Protein 2R6V (pdb70)

Sequence (178 aa):
HHHENLYFQGEGYRRLLLYPRTYLIVSGHHGEEETNVAADWVTVVSFDPFIVGVVAVAPKRTTHKKLIKKYGEFVISSVPSSLDVLRDVWIIAGTKKKGPSKLLKKEESVTLIPPSSKKKKVKVPSIEEALANIECRRVIDAARRSSYGDHTFFVGEVVGYTYKDDYAFEEKKGKPNLKKAKFLAHVSSWWSEEFVVTFSEEKKVHKAEE

Nearest PDB structures (foldseek):
  2r6v-assembly1_A  TM=1.006E+00  e=7.741E-34  Pyrococcus horikoshii OT3
  4hx6-assembly4_H  TM=8.702E-01  e=8.747E-12  Streptomyces globisporus
  4hx6-assembly1_B  TM=8.551E-01  e=1.440E-11  Streptomyces globisporus
  5cho-assembly4_G  TM=8.167E-01  e=9.462E-11  uncultured bacterium
  4z85-assembly1_A-2  TM=8.025E-01  e=2.425E-10  Pseudomonas fluorescens

Radius of gyration: 16.15 Å; Cα contacts (8 Å, |Δi|>4): 404; chains: 1; bounding box: 33×45×46 Å

Foldseek 3Di:
DDDPPPPDPDDPVLVVDKFWWKKWFDDDLQIAMIFDQKAWDDDVQTKIKGWAFCPASRVVRCVVFQKMKIFFAAPVCLVVNVLRVPDGGSVSVVVDWDWDPDDPGRGTYTPRTQKIFIWGFDDWDDDPRTTITMTGTPDMDGDCVQQPPHHGDQVRHGWIDNDDSDIHGDDNDDDDPD

Solvent-accessible surface area: 10621 Å² total

B-factor: mean 17.01, std 7.73, range [6.7, 52.81]

Organism: Pyrococcus horikoshii (strain ATCC 700860 / DSM 12428 / JCM 9974 / NBRC 100139 / OT-3) (NCBI:txid70601)

Structure (mmCIF, N/CA/C/O backbone):
data_2R6V
#
_entry.id   2R6V
#
_cell.length_a   46.200
_cell.length_b   46.200
_cell.length_c   267.590
_cell.angle_alpha   90.000
_cell.angle_beta   90.000
_cell.angle_gamma   120.000
#
_symmetry.space_group_name_H-M   'P 61 2 2'
#
loop_
_entity.id
_entity.type
_entity.pdbx_description
1 polymer 'Uncharacterized protein PH0856'
2 non-polymer 'FLAVIN MONONUCLEOTIDE'
3 non-polymer NICOTINAMIDE
4 non-polymer 1,2-ETHANEDIOL
5 water water
#
loop_
_atom_site.group_PDB
_atom_site.id
_atom_site.type_symbol
_atom_site.label_atom_id
_atom_site.label_alt_id
_atom_site.label_comp_id
_atom_site.label_asym_id
_atom_site.label_entity_id
_atom_site.label_seq_id
_atom_site.pdbx_PDB_ins_code
_atom_site.Cartn_x
_atom_site.Cartn_y
_atom_site.Cartn_z
_atom_site.occupancy
_atom_site.B_iso_or_equiv
_atom_site.auth_seq_id
_atom_site.auth_comp_id
_atom_site.auth_asym_id
_atom_site.auth_atom_id
_atom_site.pdbx_PDB_model_num
ATOM 1 N N . HIS A 1 10 ? 47.741 6.582 33.625 1.00 31.07 -9 HIS A N 1
ATOM 2 C CA . HIS A 1 10 ? 46.368 6.384 34.147 1.00 29.24 -9 HIS A CA 1
ATOM 3 C C . HIS A 1 10 ? 45.476 5.804 33.071 1.00 27.58 -9 HIS A C 1
ATOM 4 O O . HIS A 1 10 ? 45.652 6.071 31.879 1.00 29.82 -9 HIS A O 1
ATOM 11 N N . HIS A 1 11 ? 44.531 4.970 33.488 1.00 23.92 -8 HIS A N 1
ATOM 12 C CA . HIS A 1 11 ? 43.479 4.544 32.603 1.00 22.36 -8 HIS A CA 1
ATOM 13 C C . HIS A 1 11 ? 42.135 4.708 33.272 1.00 23.01 -8 HIS A C 1
ATOM 14 O O . HIS A 1 11 ? 42.011 4.664 34.502 1.00 24.77 -8 HIS A O 1
ATOM 21 N N . HIS A 1 12 ? 41.111 4.897 32.449 1.00 21.03 -7 HIS A N 1
ATOM 22 C CA . HIS A 1 12 ? 39.724 4.932 32.909 1.00 20.03 -7 HIS A CA 1
ATOM 23 C C . HIS A 1 12 ? 39.434 3.677 33.719 1.00 21.74 -7 HIS A C 1
ATOM 24 O O . HIS A 1 12 ? 39.931 2.589 33.433 1.00 22.60 -7 HIS A O 1
ATOM 31 N N . GLU A 1 13 ? 38.577 3.804 34.719 1.00 21.06 -6 GLU A N 1
ATOM 32 C CA . GLU A 1 13 ? 38.203 2.640 35.475 1.00 22.62 -6 GLU A CA 1
ATOM 33 C C . GLU A 1 13 ? 37.527 1.625 34.562 1.00 20.18 -6 GLU A C 1
ATOM 34 O O . GLU A 1 13 ? 36.893 1.972 33.556 1.00 21.28 -6 GLU A O 1
ATOM 40 N N . ASN A 1 14 ? 37.667 0.352 34.917 1.00 22.04 -5 ASN A N 1
ATOM 41 C CA . ASN A 1 14 ? 37.030 -0.738 34.175 1.00 21.45 -5 ASN A CA 1
ATOM 42 C C . ASN A 1 14 ? 37.478 -0.830 32.712 1.00 20.44 -5 ASN A C 1
ATOM 43 O O . ASN A 1 14 ? 36.685 -1.180 31.825 1.00 21.53 -5 ASN A O 1
ATOM 48 N N . LEU A 1 15 ? 38.751 -0.523 32.482 1.00 18.75 -4 LEU A N 1
ATOM 49 C CA . LEU A 1 15 ? 39.409 -0.762 31.189 1.00 17.00 -4 LEU A CA 1
ATOM 50 C C . LEU A 1 15 ? 40.072 -2.129 31.290 1.00 18.75 -4 LEU A C 1
ATOM 51 O O . LEU A 1 15 ? 41.196 -2.245 31.810 1.00 21.36 -4 LEU A O 1
ATOM 56 N N . TYR A 1 16 ? 39.364 -3.161 30.842 1.00 16.29 -3 TYR A N 1
ATOM 57 C CA . TYR A 1 16 ? 39.841 -4.541 31.061 1.00 15.61 -3 TYR A CA 1
ATOM 58 C C . TYR A 1 16 ? 41.071 -4.892 30.220 1.00 15.16 -3 TYR A C 1
ATOM 59 O O . TYR A 1 16 ? 41.981 -5.581 30.707 1.00 15.18 -3 TYR A O 1
ATOM 68 N N . PHE A 1 17 ? 41.111 -4.388 28.990 1.00 15.03 -2 PHE A N 1
ATOM 69 C CA . PHE A 1 17 ? 42.258 -4.541 28.111 1.00 15.50 -2 PHE A CA 1
ATOM 70 C C . PHE A 1 17 ? 43.068 -3.252 28.084 1.00 14.03 -2 PHE A C 1
ATOM 71 O O . PHE A 1 17 ? 42.631 -2.250 27.507 1.00 16.81 -2 PHE A O 1
ATOM 79 N N . GLN A 1 18 ? 44.249 -3.259 28.687 1.00 13.93 -1 GLN A N 1
ATOM 80 C CA . GLN A 1 18 ? 45.058 -2.062 28.774 1.00 13.87 -1 GLN A CA 1
ATOM 81 C C . GLN A 1 18 ? 45.387 -1.543 27.387 1.00 13.50 -1 GLN A C 1
ATOM 82 O O . GLN A 1 18 ? 45.802 -2.285 26.503 1.00 15.17 -1 GLN A O 1
ATOM 88 N N . GLY A 1 19 ? 45.209 -0.241 27.219 1.00 14.60 0 GLY A N 1
ATOM 89 C CA . GLY A 1 19 ? 45.547 0.425 25.974 1.00 14.91 0 GLY A CA 1
ATOM 90 C C . GLY A 1 19 ? 44.923 1.797 26.027 1.00 15.12 0 GLY A C 1
ATOM 91 O O . GLY A 1 19 ? 44.297 2.177 27.020 1.00 18.01 0 GLY A O 1
ATOM 100 N N . GLU A 1 21 ? 42.227 4.451 25.587 1.00 13.75 2 GLU A N 1
ATOM 101 C CA . GLU A 1 21 ? 40.797 4.430 25.472 1.00 12.81 2 GLU A CA 1
ATOM 102 C C . GLU A 1 21 ? 40.395 4.978 24.110 1.00 12.42 2 GLU A C 1
ATOM 103 O O . GLU A 1 21 ? 40.929 5.983 23.672 1.00 12.65 2 GLU A O 1
ATOM 109 N N . GLY A 1 22 ? 39.425 4.343 23.456 1.00 13.75 3 GLY A N 1
ATOM 110 C CA . GLY A 1 22 ? 39.009 4.792 22.132 1.00 13.54 3 GLY A CA 1
ATOM 111 C C . GLY A 1 22 ? 38.573 6.242 22.115 1.00 11.15 3 GLY A C 1
ATOM 112 O O . GLY A 1 22 ? 38.830 6.976 21.152 1.00 11.30 3 GLY A O 1
ATOM 113 N N . TYR A 1 23 ? 37.898 6.658 23.190 1.00 11.56 4 TYR A N 1
ATOM 114 C CA . TYR A 1 23 ? 37.386 8.025 23.235 1.00 10.64 4 TYR A CA 1
ATOM 115 C C . TYR A 1 23 ? 38.484 9.060 23.158 1.00 9.28 4 TYR A C 1
ATOM 116 O O . TYR A 1 23 ? 38.202 10.216 22.825 1.00 10.42 4 TYR A O 1
ATOM 125 N N A ARG A 1 24 ? 39.717 8.666 23.463 0.50 10.28 5 ARG A N 1
ATOM 126 N N B ARG A 1 24 ? 39.734 8.694 23.477 0.50 11.08 5 ARG A N 1
ATOM 127 C CA A ARG A 1 24 ? 40.794 9.618 23.426 0.50 10.34 5 ARG A CA 1
ATOM 128 C CA B ARG A 1 24 ? 40.829 9.667 23.395 0.50 11.85 5 ARG A CA 1
ATOM 129 C C A ARG A 1 24 ? 41.086 10.147 22.021 0.50 9.31 5 ARG A C 1
ATOM 130 C C B ARG A 1 24 ? 41.069 10.184 21.996 0.50 10.20 5 ARG A C 1
ATOM 131 O O A ARG A 1 24 ? 41.702 11.204 21.873 0.50 10.07 5 ARG A O 1
ATOM 132 O O B ARG A 1 24 ? 41.644 11.262 21.820 0.50 10.61 5 ARG A O 1
ATOM 147 N N . LEU A 1 25 ? 40.612 9.438 20.993 1.00 9.87 6 LEU A N 1
ATOM 148 C CA . LEU A 1 25 ? 40.744 9.903 19.616 1.00 9.54 6 LEU A CA 1
ATOM 149 C C . LEU A 1 25 ? 39.988 11.202 19.334 1.00 9.78 6 LEU A C 1
ATOM 150 O O . LEU A 1 25 ? 40.276 11.872 18.348 1.00 11.29 6 LEU A O 1
ATOM 155 N N . LEU A 1 26 ? 39.031 11.558 20.199 1.00 9.22 7 LEU A N 1
ATOM 156 C CA A LEU A 1 26 ? 38.317 12.830 20.054 0.50 9.61 7 LEU A CA 1
ATOM 157 C CA B LEU A 1 26 ? 38.318 12.833 20.065 0.50 9.52 7 LEU A CA 1
ATOM 158 C C . LEU A 1 26 ? 38.971 13.962 20.834 1.00 8.81 7 LEU A C 1
ATOM 159 O O . LEU A 1 26 ? 38.555 15.111 20.719 1.00 9.01 7 LEU A O 1
ATOM 168 N N . TYR A 1 27 ? 39.988 13.661 21.628 1.00 8.15 8 TYR A N 1
ATOM 169 C CA . TYR A 1 27 ? 40.636 14.632 22.496 1.00 8.04 8 TYR A CA 1
ATOM 170 C C . TYR A 1 27 ? 41.736 15.401 21.734 1.00 8.52 8 TYR A C 1
ATOM 171 O O . TYR A 1 27 ? 42.288 14.912 20.756 1.00 10.11 8 TYR A O 1
ATOM 180 N N . PRO A 1 28 ? 42.118 16.580 22.223 1.00 8.65 9 PRO A N 1
ATOM 181 C CA . PRO A 1 28 ? 41.594 17.256 23.418 1.00 7.95 9 PRO A CA 1
ATOM 182 C C . PRO A 1 28 ? 40.159 17.748 23.272 1.00 7.76 9 PRO A C 1
ATOM 183 O O . PRO A 1 28 ? 39.749 18.137 22.186 1.00 9.93 9 PRO A O 1
ATOM 195 N N . ARG A 1 30 ? 37.041 20.236 25.284 1.00 8.13 11 ARG A N 1
ATOM 196 C CA . ARG A 1 30 ? 36.748 21.236 26.305 1.00 7.62 11 ARG A CA 1
ATOM 197 C C . ARG A 1 30 ? 36.253 20.582 27.587 1.00 7.59 11 ARG A C 1
ATOM 198 O O . ARG A 1 30 ? 35.530 19.582 27.526 1.00 8.76 11 ARG A O 1
ATOM 206 N N . THR A 1 31 ? 36.579 21.206 28.715 1.00 7.82 12 THR A N 1
ATOM 207 C CA . THR A 1 31 ? 36.065 20.792 30.005 1.00 8.00 12 THR A CA 1
ATOM 208 C C . THR A 1 31 ? 35.123 21.839 30.550 1.00 7.63 12 THR A C 1
ATOM 209 O O . THR A 1 31 ? 35.470 23.023 30.618 1.00 8.66 12 THR A O 1
ATOM 213 N N . TYR A 1 32 ? 33.937 21.405 30.928 1.00 7.82 13 TYR A N 1
ATOM 214 C CA . TYR A 1 32 ? 32.943 22.233 31.546 1.00 7.78 13 TYR A CA 1
ATOM 215 C C . TYR A 1 32 ? 32.660 21.745 32.969 1.00 8.04 13 TYR A C 1
ATOM 216 O O . TYR A 1 32 ? 33.164 20.717 33.404 1.00 8.57 13 TYR A O 1
ATOM 225 N N . LEU A 1 33 ? 31.861 22.519 33.684 1.00 8.97 14 LEU A N 1
ATOM 226 C CA . LEU A 1 33 ? 31.317 22.068 34.966 1.00 8.00 14 LEU A CA 1
ATOM 227 C C . LEU A 1 33 ? 29.813 21.942 34.823 1.00 8.23 14 LEU A C 1
ATOM 228 O O . LEU A 1 33 ? 29.161 22.721 34.101 1.00 9.56 14 LEU A O 1
ATOM 233 N N . ILE A 1 34 ? 29.240 20.971 35.509 1.00 8.65 15 ILE A N 1
ATOM 234 C CA . ILE A 1 34 ? 27.813 20.781 35.547 1.00 8.12 15 ILE A CA 1
ATOM 235 C C . ILE A 1 34 ? 27.361 20.983 36.985 1.00 9.80 15 ILE A C 1
ATOM 236 O O . ILE A 1 34 ? 27.803 20.273 37.882 1.00 9.62 15 ILE A O 1
ATOM 241 N N . VAL A 1 35 ? 26.537 21.995 37.189 1.00 9.03 16 VAL A N 1
ATOM 242 C CA . VAL A 1 35 ? 25.908 22.283 38.478 1.00 9.01 16 VAL A CA 1
ATOM 243 C C . VAL A 1 35 ? 24.529 21.592 38.501 1.00 9.40 16 VAL A C 1
ATOM 244 O O . VAL A 1 35 ? 23.789 21.635 37.513 1.00 10.07 16 VAL A O 1
ATOM 248 N N . SER A 1 36 ? 24.191 20.965 39.622 1.00 9.67 17 SER A N 1
ATOM 249 C CA . SER A 1 36 ? 22.894 20.303 39.775 1.00 10.69 17 SER A CA 1
ATOM 250 C C . SER A 1 36 ? 22.449 20.469 41.225 1.00 11.35 17 SER A C 1
ATOM 251 O O . SER A 1 36 ? 23.236 20.858 42.102 1.00 11.98 17 SER A O 1
ATOM 254 N N . GLY A 1 37 ? 21.184 20.162 41.474 1.00 11.85 18 GLY A N 1
ATOM 255 C CA . GLY A 1 37 ? 20.614 20.348 42.809 1.00 13.34 18 GLY A CA 1
ATOM 256 C C . GLY A 1 37 ? 20.445 21.814 43.176 1.00 15.78 18 GLY A C 1
ATOM 257 O O . GLY A 1 37 ? 20.690 22.735 42.422 1.00 14.14 18 GLY A O 1
ATOM 258 N N . HIS A 1 38 ? 19.999 22.046 44.411 1.00 19.45 19 HIS A N 1
ATOM 259 C CA A HIS A 1 38 ? 20.010 23.405 44.953 0.50 20.92 19 HIS A CA 1
ATOM 260 C CA B HIS A 1 38 ? 20.038 23.415 44.961 0.50 20.66 19 HIS A CA 1
ATOM 261 C C . HIS A 1 38 ? 19.998 23.332 46.469 1.00 21.29 19 HIS A C 1
ATOM 262 O O . HIS A 1 38 ? 19.842 22.243 47.029 1.00 22.81 19 HIS A O 1
ATOM 275 N N . GLY A 1 39 ? 20.243 24.466 47.104 1.00 24.30 20 GLY A N 1
ATOM 276 C CA . GLY A 1 39 ? 20.362 24.499 48.543 1.00 22.95 20 GLY A CA 1
ATOM 277 C C . GLY A 1 39 ? 21.495 23.640 49.001 1.00 25.52 20 GLY A C 1
ATOM 278 O O . GLY A 1 39 ? 22.580 23.613 48.385 1.00 25.37 20 GLY A O 1
ATOM 279 N N . GLU A 1 40 ? 21.230 22.875 50.053 1.00 23.65 21 GLU A N 1
ATOM 280 C CA . GLU A 1 40 ? 22.199 21.996 50.625 1.00 24.63 21 GLU A CA 1
ATOM 281 C C . GLU A 1 40 ? 22.543 20.838 49.694 1.00 21.37 21 GLU A C 1
ATOM 282 O O . GLU A 1 40 ? 23.487 20.159 49.945 1.00 25.94 21 GLU A O 1
ATOM 288 N N . GLU A 1 41 ? 21.699 20.591 48.699 1.00 19.10 22 GLU A N 1
ATOM 289 C CA A GLU A 1 41 ? 21.937 19.526 47.702 0.80 18.96 22 GLU A CA 1
ATOM 290 C CA B GLU A 1 41 ? 21.940 19.540 47.712 0.20 17.86 22 GLU A CA 1
ATOM 291 C C . GLU A 1 41 ? 22.698 20.032 46.480 1.00 16.51 22 GLU A C 1
ATOM 292 O O . GLU A 1 41 ? 22.896 19.284 45.557 1.00 16.33 22 GLU A O 1
ATOM 303 N N . THR A 1 42 ? 23.086 21.299 46.440 1.00 15.58 23 THR A N 1
ATOM 304 C CA . THR A 1 42 ? 23.831 21.809 45.267 1.00 13.95 23 THR A CA 1
ATOM 305 C C . THR A 1 42 ? 25.137 21.033 45.105 1.00 12.93 23 THR A C 1
ATOM 306 O O . THR A 1 42 ? 25.895 20.791 46.054 1.00 14.58 23 THR A O 1
ATOM 310 N N . ASN A 1 43 ? 25.404 20.628 43.859 1.00 11.47 24 ASN A N 1
ATOM 311 C CA . ASN A 1 43 ? 26.565 19.836 43.537 1.00 9.99 24 ASN A CA 1
ATOM 312 C C . ASN A 1 43 ? 27.212 20.409 42.269 1.00 10.16 24 ASN A C 1
ATOM 313 O O . ASN A 1 43 ? 26.538 21.096 41.466 1.00 10.80 24 ASN A O 1
ATOM 318 N N . VAL A 1 44 ? 28.492 20.098 42.080 1.00 10.02 25 VAL A N 1
ATOM 319 C CA . VAL A 1 44 ? 29.191 20.411 40.838 1.00 9.53 25 VAL A CA 1
ATOM 320 C C . VAL A 1 44 ? 30.078 19.251 40.458 1.00 9.90 25 VAL A C 1
ATOM 321 O O . VAL A 1 44 ? 30.760 18.698 41.328 1.00 9.97 25 VAL A O 1
ATOM 333 N N . ALA A 1 46 ? 32.838 17.846 37.035 1.00 8.70 27 ALA A N 1
ATOM 334 C CA . ALA A 1 46 ? 33.471 18.129 35.749 1.00 7.65 27 ALA A CA 1
ATOM 335 C C . ALA A 1 46 ? 32.811 17.303 34.657 1.00 8.46 27 ALA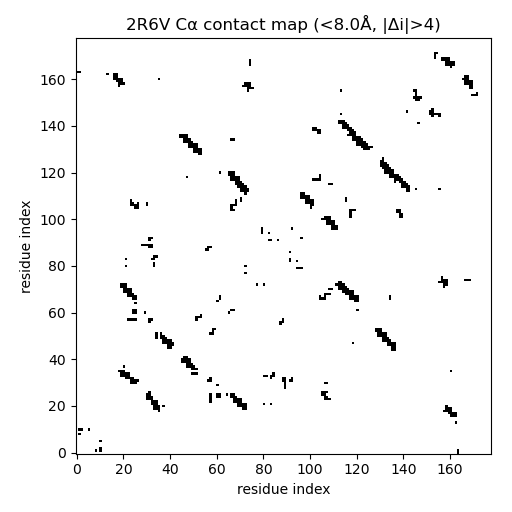 A C 1
ATOM 336 O O . ALA A 1 46 ? 32.470 16.133 34.884 1.00 8.75 27 ALA A O 1
ATOM 338 N N . ALA A 1 47 ? 32.690 17.881 33.452 1.00 7.90 28 ALA A N 1
ATOM 339 C CA . ALA A 1 47 ? 32.163 17.138 32.314 1.00 7.54 28 ALA A CA 1
ATOM 340 C C . ALA A 1 47 ? 32.854 17.591 31.043 1.00 7.40 28 ALA A C 1
ATOM 341 O O . ALA A 1 47 ? 32.831 18.790 30.712 1.00 8.78 28 ALA A O 1
ATOM 343 N N . ASP A 1 48 ? 33.401 16.649 30.306 1.00 7.35 29 ASP A N 1
ATOM 344 C CA . ASP A 1 48 ? 33.917 16.887 28.955 1.00 7.66 29 ASP A CA 1
ATOM 345 C C . ASP A 1 48 ? 32.843 16.558 27.892 1.00 7.43 29 ASP A C 1
ATOM 346 O O . ASP A 1 48 ? 32.910 17.097 26.788 1.00 8.55 29 ASP A O 1
ATOM 351 N N . TRP A 1 49 ? 31.930 15.657 28.206 1.00 7.50 30 TRP A N 1
ATOM 352 C CA . TRP A 1 49 ? 31.093 15.071 27.146 1.00 7.28 30 TRP A CA 1
ATOM 353 C C . TRP A 1 49 ? 29.790 15.864 27.017 1.00 7.06 30 TRP A C 1
ATOM 354 O O . TRP A 1 49 ? 28.703 15.459 27.415 1.00 8.62 30 TRP A O 1
ATOM 365 N N . VAL A 1 50 ? 30.003 17.059 26.486 1.00 7.92 31 VAL A N 1
ATOM 366 C CA . VAL A 1 50 ? 28.992 18.128 26.376 1.00 7.80 31 VAL A CA 1
ATOM 367 C C . VAL A 1 50 ? 28.990 18.598 24.930 1.00 8.38 31 VAL A C 1
ATOM 368 O O . VAL A 1 50 ? 30.063 18.865 24.368 1.00 10.01 31 VAL A O 1
ATOM 372 N N . THR A 1 51 ? 27.797 18.767 24.357 1.00 8.06 32 THR A N 1
ATOM 373 C CA . THR A 1 51 ? 27.731 19.420 23.062 1.00 8.05 32 THR A CA 1
ATOM 374 C C . THR A 1 51 ? 26.448 20.213 22.894 1.00 8.06 32 THR A C 1
ATOM 375 O O . THR A 1 51 ? 25.499 20.070 23.642 1.00 10.40 32 THR A O 1
ATOM 379 N N . VAL A 1 52 ? 26.437 21.055 21.886 1.00 10.27 33 VAL A N 1
ATOM 380 C CA . VAL A 1 52 ? 25.236 21.678 21.399 1.00 9.14 33 VAL A CA 1
ATOM 381 C C . VAL A 1 52 ? 24.498 20.707 20.494 1.00 8.74 33 VAL A C 1
ATOM 382 O O . VAL A 1 52 ? 25.126 19.982 19.728 1.00 10.05 33 VAL A O 1
ATOM 386 N N . VAL A 1 53 ? 23.166 20.676 20.594 1.00 8.91 34 VAL A N 1
ATOM 387 C CA . VAL A 1 53 ? 22.357 19.805 19.738 1.00 9.70 34 VAL A CA 1
ATOM 388 C C . VAL A 1 53 ? 21.334 20.540 18.885 1.00 9.96 34 VAL A C 1
ATOM 389 O O . VAL A 1 53 ? 20.766 19.957 17.979 1.00 13.44 34 VAL A O 1
ATOM 393 N N . SER A 1 54 ? 21.103 21.811 19.148 1.00 9.40 35 SER A N 1
ATOM 394 C CA . SER A 1 54 ? 20.206 22.626 18.337 1.00 9.06 35 SER A CA 1
ATOM 395 C C . SER A 1 54 ? 20.572 24.106 18.465 1.00 10.82 35 SER A C 1
ATOM 396 O O . SER A 1 54 ? 20.955 24.553 19.539 1.00 10.92 35 SER A O 1
ATOM 399 N N . PHE A 1 55 ? 20.415 24.836 17.351 1.00 11.83 36 PHE A N 1
ATOM 400 C CA . PHE A 1 55 ? 20.633 26.287 17.313 1.00 13.59 36 PHE A CA 1
ATOM 401 C C . PHE A 1 55 ? 19.427 27.052 17.802 1.00 12.54 36 PHE A C 1
ATOM 402 O O . PHE A 1 55 ? 19.535 27.822 18.763 1.00 14.57 36 PHE A O 1
ATOM 410 N N . ASP A 1 56 ? 18.294 26.848 17.135 1.00 13.77 37 ASP A N 1
ATOM 411 C CA . ASP A 1 56 ? 17.057 27.554 17.478 1.00 15.11 37 ASP A CA 1
ATOM 412 C C . ASP A 1 56 ? 15.932 26.541 17.462 1.00 15.76 37 ASP A C 1
ATOM 413 O O . ASP A 1 56 ? 15.522 26.072 16.398 1.00 19.12 37 ASP A O 1
ATOM 418 N N . PRO A 1 57 ? 15.425 26.149 18.650 1.00 14.56 38 PRO A N 1
ATOM 419 C CA . PRO A 1 57 ? 15.829 26.620 19.967 1.00 14.31 38 PRO A CA 1
ATOM 420 C C . PRO A 1 57 ? 17.193 26.100 20.368 1.00 11.59 38 PRO A C 1
ATOM 421 O O . PRO A 1 57 ? 17.654 25.079 19.853 1.00 12.05 38 PRO A O 1
ATOM 425 N N . PHE A 1 58 ? 17.815 26.792 21.301 1.00 12.00 39 PHE A N 1
ATOM 426 C CA . PHE A 1 58 ? 19.122 26.436 21.805 1.00 10.80 39 PHE A CA 1
ATOM 427 C C . PHE A 1 58 ? 18.929 25.247 22.759 1.00 10.70 39 PHE A C 1
ATOM 428 O O . PHE A 1 58 ? 18.221 25.355 23.759 1.00 11.20 39 PHE A O 1
ATOM 436 N N . ILE A 1 59 ? 19.546 24.108 22.411 1.00 10.01 40 ILE A N 1
ATOM 437 C CA . ILE A 1 59 ? 19.472 22.900 23.188 1.00 9.21 40 ILE A CA 1
ATOM 438 C C . ILE A 1 59 ? 20.877 22.321 23.283 1.00 9.72 40 ILE A C 1
ATOM 439 O O . ILE A 1 59 ? 21.627 22.371 22.293 1.00 9.47 40 ILE A O 1
ATOM 444 N N . VAL A 1 60 ? 21.231 21.773 24.436 1.00 9.53 41 VAL A N 1
ATOM 445 C CA . VAL A 1 60 ? 22.555 21.190 24.690 1.00 9.04 41 VAL A CA 1
ATOM 446 C C . VAL A 1 60 ? 22.336 19.756 25.225 1.00 9.06 41 VAL A C 1
ATOM 447 O O . VAL A 1 60 ? 21.209 19.352 25.577 1.00 10.91 41 VAL A O 1
ATOM 451 N N . GLY A 1 61 ? 23.397 18.962 25.264 1.00 8.71 42 GLY A N 1
ATOM 452 C CA . GLY A 1 61 ? 23.366 17.665 25.877 1.00 9.82 42 GLY A CA 1
ATOM 453 C C . GLY A 1 61 ? 24.650 17.377 26.617 1.00 8.88 42 GLY A C 1
ATOM 454 O O . GLY A 1 61 ? 25.713 17.871 26.241 1.00 9.29 42 GLY A O 1
ATOM 455 N N . VAL A 1 62 ? 24.539 16.544 27.662 1.00 8.57 43 VAL A N 1
ATOM 456 C CA A VAL A 1 62 ? 25.683 16.118 28.454 0.70 8.08 43 VAL A CA 1
ATOM 457 C CA B VAL A 1 62 ? 25.670 16.128 28.472 0.30 8.15 43 VAL A CA 1
ATOM 458 C C . VAL A 1 62 ? 25.530 14.641 28.821 1.00 7.78 43 VAL A C 1
ATOM 459 O O . VAL A 1 62 ? 24.454 14.236 29.273 1.00 8.93 43 VAL A O 1
ATOM 466 N N . ALA A 1 63 ? 26.605 13.870 28.639 1.00 7.57 44 ALA A N 1
ATOM 467 C CA . ALA A 1 63 ? 26.639 12.456 28.981 1.00 7.43 44 ALA A CA 1
ATOM 468 C C . ALA A 1 63 ? 27.122 12.318 30.423 1.00 7.91 44 ALA A C 1
ATOM 469 O O . ALA A 1 63 ? 28.237 12.732 30.720 1.00 9.40 44 ALA A O 1
ATOM 471 N N . VAL A 1 64 ? 26.294 11.740 31.287 1.00 8.25 45 VAL A N 1
ATOM 472 C CA . VAL A 1 64 ? 26.544 11.605 32.694 1.00 8.72 45 VAL A CA 1
ATOM 473 C C . VAL A 1 64 ? 26.352 10.155 33.128 1.00 9.22 45 VAL A C 1
ATOM 474 O O . VAL A 1 64 ? 25.284 9.561 32.883 1.00 10.27 45 VAL A O 1
ATOM 478 N N . ALA A 1 65 ? 27.362 9.586 33.774 1.00 8.40 46 ALA A N 1
ATOM 479 C CA . ALA A 1 65 ? 27.250 8.194 34.217 1.00 9.31 46 ALA A CA 1
ATOM 480 C C . ALA A 1 65 ? 26.207 8.070 35.346 1.00 9.53 46 ALA A C 1
ATOM 481 O O . ALA A 1 65 ? 26.157 8.948 36.210 1.00 9.84 46 ALA A O 1
ATOM 483 N N . PRO A 1 66 ? 25.433 6.963 35.384 1.00 10.04 47 PRO A N 1
ATOM 484 C CA . PRO A 1 66 ? 24.488 6.774 36.480 1.00 10.56 47 PRO A CA 1
ATOM 485 C C . PRO A 1 66 ? 25.122 6.857 37.865 1.00 11.06 47 PRO A C 1
ATOM 486 O O . PRO A 1 66 ? 24.422 7.224 38.817 1.00 13.30 47 PRO A O 1
ATOM 490 N N . LYS A 1 67 ? 26.396 6.520 37.986 1.00 10.82 48 LYS A N 1
ATOM 491 C CA . LYS A 1 67 ? 27.015 6.528 39.313 1.00 12.23 48 LYS A CA 1
ATOM 492 C C . LYS A 1 67 ? 27.376 7.905 39.822 1.00 11.79 48 LYS A C 1
ATOM 493 O O . LYS A 1 67 ? 27.703 8.056 40.989 1.00 13.80 48 LYS A O 1
ATOM 499 N N . ARG A 1 68 ? 27.311 8.926 38.955 1.00 10.85 49 ARG A N 1
ATOM 500 C CA . ARG A 1 68 ? 27.556 10.304 39.421 1.00 9.93 49 ARG A CA 1
ATOM 501 C C . ARG A 1 68 ? 26.443 10.740 40.343 1.00 10.45 49 ARG A C 1
ATOM 502 O O . ARG A 1 68 ? 25.269 10.538 40.075 1.00 12.46 49 ARG A O 1
ATOM 510 N N . THR A 1 69 ? 26.815 11.440 41.413 1.00 11.35 50 THR A N 1
ATOM 511 C CA . THR A 1 69 ? 25.819 12.062 42.270 1.00 11.25 50 THR A CA 1
ATOM 512 C C . THR A 1 69 ? 24.990 13.044 41.441 1.00 11.92 50 THR A C 1
ATOM 513 O O . THR A 1 69 ? 23.777 13.174 41.587 1.00 12.97 50 THR A O 1
ATOM 517 N N . THR A 1 70 ? 25.675 13.728 40.520 1.00 10.93 51 THR A N 1
ATOM 518 C CA . THR A 1 70 ? 25.041 14.612 39.575 1.00 10.48 51 THR A CA 1
ATOM 519 C C . THR A 1 70 ? 23.872 13.939 38.823 1.00 10.08 51 THR A C 1
ATOM 520 O O . THR A 1 70 ? 22.860 14.589 38.589 1.00 11.17 51 THR A O 1
ATOM 524 N N . HIS A 1 71 ? 24.014 12.657 38.450 1.00 10.87 52 HIS A N 1
ATOM 525 C CA . HIS A 1 71 ? 22.950 11.966 37.765 1.00 10.69 52 HIS A CA 1
ATOM 526 C C . HIS A 1 71 ? 21.681 11.944 38.605 1.00 10.93 52 HIS A C 1
ATOM 527 O O . HIS A 1 71 ? 20.585 12.190 38.103 1.00 12.21 52 HIS A O 1
ATOM 534 N N . LYS A 1 72 ? 21.855 11.628 39.878 1.00 11.05 53 LYS A N 1
ATOM 535 C CA A LYS A 1 72 ? 20.719 11.564 40.809 0.70 12.40 53 LYS A CA 1
ATOM 536 C CA B LYS A 1 72 ? 20.706 11.566 40.773 0.30 11.74 53 LYS A CA 1
ATOM 537 C C . LYS A 1 72 ? 20.037 12.921 40.911 1.00 10.78 53 LYS A C 1
ATOM 538 O O . LYS A 1 72 ? 18.809 13.033 40.943 1.00 13.29 53 LYS A O 1
ATOM 549 N N . LEU A 1 73 ? 20.839 13.983 40.982 1.00 10.88 54 LEU A N 1
ATOM 550 C CA . LEU A 1 73 ? 20.293 15.316 41.158 1.00 11.71 54 LEU A CA 1
ATOM 551 C C . LEU A 1 73 ? 19.628 15.854 39.900 1.00 12.14 54 LEU A C 1
ATOM 552 O O . LEU A 1 73 ? 18.611 16.569 39.980 1.00 12.96 54 LEU A O 1
ATOM 557 N N . ILE A 1 74 ? 20.172 15.502 38.733 1.00 11.78 55 ILE A N 1
ATOM 558 C CA . ILE A 1 74 ? 19.481 15.888 37.506 1.00 12.00 55 ILE A CA 1
ATOM 559 C C . ILE A 1 74 ? 18.157 15.119 37.362 1.00 13.77 55 ILE A C 1
ATOM 560 O O . ILE A 1 74 ? 17.150 15.684 36.970 1.00 14.78 55 ILE A O 1
ATOM 565 N N . LYS A 1 75 ? 18.152 13.832 3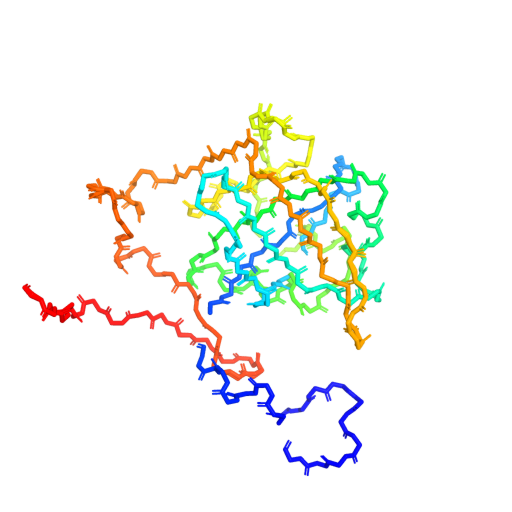7.674 1.00 13.37 56 LYS A N 1
ATOM 566 C CA . LYS A 1 75 ? 16.892 13.065 37.677 1.00 15.55 56 LYS A CA 1
ATOM 567 C C . LYS A 1 75 ? 15.861 13.652 38.652 1.00 16.16 56 LYS A C 1
ATOM 568 O O . LYS A 1 75 ? 14.694 13.749 38.341 1.00 18.94 56 LYS A O 1
ATOM 574 N N . LYS A 1 76 ? 16.328 14.085 39.820 1.00 14.37 57 LYS A N 1
ATOM 575 C CA . LYS A 1 76 ? 15.390 14.532 40.852 1.00 15.32 57 LYS A CA 1
ATOM 576 C C . LYS A 1 76 ? 14.763 15.874 40.476 1.00 15.58 57 LYS A C 1
ATOM 577 O O . LYS A 1 76 ? 13.555 16.069 40.619 1.00 19.87 57 LYS A O 1
ATOM 583 N N . TYR A 1 77 ? 15.563 16.823 39.968 1.00 14.96 58 TYR A N 1
ATOM 584 C CA . TYR A 1 77 ? 15.079 18.184 39.764 1.00 15.73 58 TYR A CA 1
ATOM 585 C C . TYR A 1 77 ? 14.826 18.584 38.312 1.00 15.88 58 TYR A C 1
ATOM 586 O O . TYR A 1 77 ? 14.170 19.570 38.033 1.00 17.13 58 TYR A O 1
ATOM 595 N N . GLY A 1 78 ? 15.364 17.841 37.363 1.00 14.33 59 GLY A N 1
ATOM 596 C CA . GLY A 1 78 ? 15.095 18.104 35.966 1.00 14.67 59 GLY A CA 1
ATOM 597 C C . GLY A 1 78 ? 15.720 19.361 35.408 1.00 12.06 59 GLY A C 1
ATOM 598 O O . GLY A 1 78 ? 15.274 19.863 34.387 1.00 13.79 59 GLY A O 1
ATOM 599 N N . GLU A 1 79 ? 16.806 19.802 36.034 1.00 13.25 60 GLU A N 1
ATOM 600 C CA . GLU A 1 79 ? 17.487 21.019 35.639 1.00 13.80 60 GLU A CA 1
ATOM 601 C C . GLU A 1 79 ? 18.980 20.843 35.905 1.00 11.19 60 GLU A C 1
ATOM 602 O O . GLU A 1 79 ? 19.395 20.053 36.752 1.00 11.85 60 GLU A O 1
ATOM 608 N N . PHE A 1 80 ? 19.788 21.598 35.153 1.00 11.08 61 PHE A N 1
ATOM 609 C CA . PHE A 1 80 ? 21.221 21.647 35.406 1.00 10.33 61 PHE A CA 1
ATOM 610 C C . PHE A 1 80 ? 21.756 22.935 34.814 1.00 9.90 61 PHE A C 1
ATOM 611 O O . PHE A 1 80 ? 21.077 23.587 33.997 1.00 11.30 61 PHE A O 1
ATOM 619 N N . VAL A 1 81 ? 22.963 23.296 35.226 1.00 9.58 62 VAL A N 1
ATOM 620 C CA . VAL A 1 81 ? 23.642 24.475 34.670 1.00 8.89 62 VAL A CA 1
ATOM 621 C C . VAL A 1 81 ? 24.994 23.997 34.143 1.00 8.48 62 VAL A C 1
ATOM 622 O O . VAL A 1 81 ? 25.702 23.274 34.820 1.00 9.80 62 VAL A O 1
ATOM 626 N N . ILE A 1 82 ? 25.315 24.422 32.922 1.00 8.40 63 ILE A N 1
ATOM 627 C CA . ILE A 1 82 ? 26.657 24.225 32.390 1.00 8.24 63 ILE A CA 1
ATOM 628 C C . ILE A 1 82 ? 27.421 25.493 32.710 1.00 8.90 63 ILE A C 1
ATOM 629 O O . ILE A 1 82 ? 27.081 26.568 32.210 1.00 9.90 63 ILE A O 1
ATOM 634 N N . SER A 1 83 ? 28.465 25.364 33.513 1.00 9.08 64 SER A N 1
ATOM 635 C CA A SER A 1 83 ? 29.292 26.515 33.870 0.70 9.00 64 SER A CA 1
ATOM 636 C CA B SER A 1 83 ? 29.298 26.481 33.910 0.30 9.89 64 SER A CA 1
ATOM 637 C C . SER A 1 83 ? 30.638 26.342 33.190 1.00 9.79 64 SER A C 1
ATOM 638 O O . SER A 1 83 ? 31.218 25.264 33.203 1.00 12.36 64 SER A O 1
ATOM 643 N N . VAL A 1 84 ? 31.125 27.397 32.565 1.00 8.94 65 VAL A N 1
ATOM 644 C CA . VAL A 1 84 ? 32.336 27.319 31.766 1.00 8.23 65 VAL A CA 1
ATOM 645 C C . VAL A 1 84 ? 33.549 27.815 32.594 1.00 8.02 65 VAL A C 1
ATOM 646 O O . VAL A 1 84 ? 33.622 29.006 32.908 1.00 10.91 65 VAL A O 1
ATOM 650 N N . PRO A 1 85 ? 34.479 26.903 32.932 1.00 8.55 66 PRO A N 1
ATOM 651 C CA . PRO A 1 85 ? 35.646 27.324 33.720 1.00 9.73 66 PRO A CA 1
ATOM 652 C C . PRO A 1 85 ? 36.80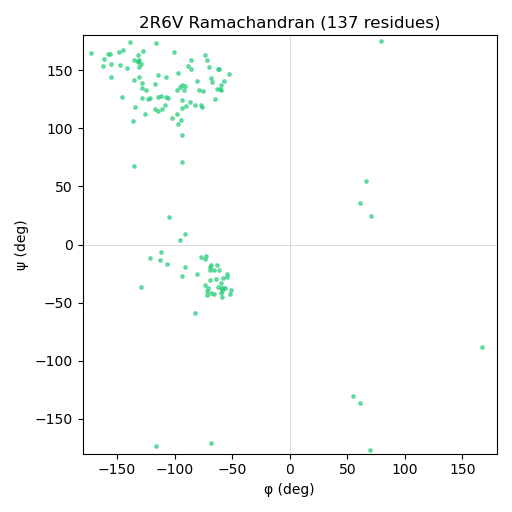2 27.799 32.841 1.00 9.97 66 PRO A C 1
ATOM 653 O O . PRO A 1 85 ? 36.987 27.320 31.722 1.00 10.80 66 PRO A O 1
ATOM 657 N N . SER A 1 86 ? 37.615 28.661 33.409 1.00 12.16 67 SER A N 1
ATOM 658 C CA A SER A 1 86 ? 38.903 28.962 32.820 0.70 11.16 67 SER A CA 1
ATOM 659 C CA B SER A 1 86 ? 38.918 29.020 32.863 0.30 12.68 67 SER A CA 1
ATOM 660 C C . SER A 1 86 ? 40.021 28.098 33.406 1.00 11.55 67 SER A C 1
ATOM 661 O O . SER A 1 86 ? 39.863 27.421 34.420 1.00 12.59 67 SER A O 1
ATOM 666 N N . LEU A 1 87 ? 41.166 28.132 32.749 1.00 11.93 68 LEU A N 1
ATOM 667 C CA . LEU A 1 87 ? 42.339 27.455 33.209 1.00 12.39 68 LEU A CA 1
ATOM 668 C C . LEU A 1 87 ? 42.752 27.930 34.614 1.00 13.62 68 LEU A C 1
ATOM 669 O O . LEU A 1 87 ? 43.358 27.168 35.376 1.00 14.96 68 LEU A O 1
ATOM 674 N N . ASP A 1 88 ? 42.423 29.179 34.938 1.00 13.04 69 ASP A N 1
ATOM 675 C CA . ASP A 1 88 ? 42.816 29.714 36.253 1.00 14.69 69 ASP A CA 1
ATOM 676 C C . ASP A 1 88 ? 42.133 29.004 37.417 1.00 13.92 69 ASP A C 1
ATOM 677 O O . ASP A 1 88 ? 42.671 29.052 38.528 1.00 17.56 69 ASP A O 1
ATOM 682 N N . VAL A 1 89 ? 40.986 28.351 37.166 1.00 12.52 70 VAL A N 1
ATOM 683 C CA . VAL A 1 89 ? 40.240 27.622 38.201 1.00 12.22 70 VAL A CA 1
ATOM 684 C C . VAL A 1 89 ? 40.401 26.106 38.080 1.00 11.98 70 VAL A C 1
ATOM 685 O O . VAL A 1 89 ? 39.582 25.352 38.603 1.00 13.29 70 VAL A O 1
ATOM 689 N N . LEU A 1 90 ? 41.486 25.655 37.463 1.00 11.87 71 LEU A N 1
ATOM 690 C CA . LEU A 1 90 ? 41.753 24.247 37.294 1.00 12.10 71 LEU A CA 1
ATOM 691 C C . LEU A 1 90 ? 41.668 23.478 38.604 1.00 11.54 71 LEU A C 1
ATOM 692 O O . LEU A 1 90 ? 41.182 22.366 38.599 1.00 12.13 71 LEU A O 1
ATOM 697 N N . ARG A 1 91 ? 42.207 24.023 39.693 1.00 13.15 72 ARG A N 1
ATOM 698 C CA . ARG A 1 91 ? 42.164 23.297 40.939 1.00 13.05 72 ARG A CA 1
ATOM 699 C C . ARG A 1 91 ? 40.754 22.951 41.375 1.00 12.52 72 ARG A C 1
ATOM 700 O O . ARG A 1 91 ? 40.490 21.850 41.891 1.00 14.22 72 ARG A O 1
ATOM 708 N N . ASP A 1 92 ? 39.841 23.876 41.133 1.00 12.56 73 ASP A N 1
ATOM 709 C CA . ASP A 1 92 ? 38.415 23.651 41.443 1.00 13.12 73 ASP A CA 1
ATOM 710 C C . ASP A 1 92 ? 37.768 22.647 40.489 1.00 11.64 73 ASP A C 1
ATOM 711 O O . ASP A 1 92 ? 36.957 21.809 40.893 1.00 11.80 73 ASP A O 1
ATOM 716 N N . VAL A 1 93 ? 38.118 22.725 39.210 1.00 10.51 74 VAL A N 1
ATOM 717 C CA . VAL A 1 93 ? 37.644 21.763 38.215 1.00 10.20 74 VAL A CA 1
ATOM 718 C C . VAL A 1 93 ? 38.105 20.358 38.630 1.00 9.10 74 VAL A C 1
ATOM 719 O O . VAL A 1 93 ? 37.324 19.396 38.543 1.00 10.38 74 VAL A O 1
ATOM 723 N N . TRP A 1 94 ? 39.341 20.227 39.101 1.00 9.75 75 TRP A N 1
ATOM 724 C CA . TRP A 1 94 ? 39.845 18.926 39.486 1.00 10.58 75 TRP A CA 1
ATOM 725 C C . TRP A 1 94 ? 39.107 18.364 40.691 1.00 10.60 75 TRP A C 1
ATOM 726 O O . TRP A 1 94 ? 38.796 17.189 40.715 1.00 11.99 75 TRP A O 1
ATOM 737 N N . ILE A 1 95 ? 38.834 19.196 41.696 1.00 10.76 76 ILE A N 1
ATOM 738 C CA A ILE A 1 95 ? 37.991 18.748 42.805 0.70 10.42 76 ILE A CA 1
ATOM 739 C CA B ILE A 1 95 ? 37.960 18.801 42.820 0.30 10.59 76 ILE A CA 1
ATOM 740 C C . ILE A 1 95 ? 36.607 18.318 42.298 1.00 10.35 76 ILE A C 1
ATOM 741 O O . ILE A 1 95 ? 36.110 17.243 42.666 1.00 11.15 76 ILE A O 1
ATOM 750 N N . ALA A 1 96 ? 36.007 19.110 41.409 1.00 10.05 77 ALA A N 1
ATOM 751 C CA . ALA A 1 96 ? 34.684 18.757 40.874 1.00 10.01 77 ALA A CA 1
ATOM 752 C C . ALA A 1 96 ? 34.697 17.407 40.152 1.00 9.70 77 ALA A C 1
ATOM 753 O O . ALA A 1 96 ? 33.677 16.710 40.173 1.00 10.78 77 ALA A O 1
ATOM 755 N N . GLY A 1 97 ? 35.823 17.080 39.515 1.00 9.27 78 GLY A N 1
ATOM 756 C CA . GLY A 1 97 ? 35.952 15.872 38.726 1.00 10.35 78 GLY A CA 1
ATOM 757 C C . GLY A 1 97 ? 36.561 14.682 39.443 1.00 11.40 78 GLY A C 1
ATOM 758 O O . GLY A 1 97 ? 36.770 13.655 38.825 1.00 11.73 78 GLY A O 1
ATOM 759 N N . THR A 1 98 ? 36.851 14.829 40.744 1.00 10.52 79 THR A N 1
ATOM 760 C CA . THR A 1 98 ? 37.454 13.753 41.529 1.00 11.62 79 THR A CA 1
ATOM 761 C C . THR A 1 98 ? 36.732 13.458 42.835 1.00 13.14 79 THR A C 1
ATOM 762 O O . THR A 1 98 ? 36.664 12.302 43.245 1.00 15.92 79 THR A O 1
ATOM 766 N N . LYS A 1 99 ? 36.220 14.476 43.491 1.00 12.10 80 LYS A N 1
ATOM 767 C CA A LYS A 1 99 ? 35.440 14.303 44.728 0.70 11.93 80 LYS A CA 1
ATOM 768 C CA B LYS A 1 99 ? 35.459 14.273 44.719 0.30 13.10 80 LYS A CA 1
ATOM 769 C C . LYS A 1 99 ? 33.977 14.076 44.388 1.00 12.46 80 LYS A C 1
ATOM 770 O O . LYS A 1 99 ? 33.522 14.362 43.256 1.00 11.75 80 LYS A O 1
ATOM 781 N N . LYS A 1 100 ? 33.228 13.553 45.353 1.00 13.80 81 LYS A N 1
ATOM 782 C CA . LYS A 1 100 ? 31.887 13.099 45.130 1.00 13.44 81 LYS A CA 1
ATOM 783 C C . LYS A 1 100 ? 30.897 13.820 46.028 1.00 13.00 81 LYS A C 1
ATOM 784 O O . LYS A 1 100 ? 31.021 13.813 47.265 1.00 15.69 81 LYS A O 1
ATOM 790 N N . GLY A 1 101 ? 29.887 14.395 45.406 1.00 11.78 82 GLY A N 1
ATOM 791 C CA . GLY A 1 101 ? 28.742 14.957 46.057 1.00 12.07 82 GLY A CA 1
ATOM 792 C C . GLY A 1 101 ? 28.916 16.330 46.675 1.00 11.23 82 GLY A C 1
ATOM 793 O O . GLY A 1 101 ? 30.017 16.904 46.678 1.00 12.43 82 GLY A O 1
ATOM 794 N N . PRO A 1 102 ? 27.808 16.871 47.194 1.00 13.28 83 PRO A N 1
ATOM 795 C CA . PRO A 1 102 ? 27.749 18.261 47.658 1.00 12.99 83 PRO A CA 1
ATOM 796 C C . PRO A 1 102 ? 28.785 18.694 48.679 1.00 13.48 83 PRO A C 1
ATOM 797 O O . PRO A 1 102 ? 29.103 19.890 48.751 1.00 15.52 83 PRO A O 1
ATOM 801 N N . SER A 1 103 ? 29.308 17.756 49.455 1.00 14.00 84 SER A N 1
ATOM 802 C CA . SER A 1 103 ? 30.329 18.110 50.436 1.00 16.05 84 SER A CA 1
ATOM 803 C C . SER A 1 103 ? 31.614 18.650 49.820 1.00 13.88 84 SER A C 1
ATOM 804 O O . SER A 1 103 ? 32.398 19.330 50.502 1.00 17.43 84 SER A O 1
ATOM 807 N N . LYS A 1 104 ? 31.824 18.407 48.521 1.00 12.97 85 LYS A N 1
ATOM 808 C CA . LYS A 1 104 ? 33.021 18.907 47.887 1.00 12.53 85 LYS A CA 1
ATOM 809 C C . LYS A 1 104 ? 33.027 20.430 47.759 1.00 12.49 85 LYS A C 1
ATOM 810 O O . LYS A 1 104 ? 34.090 21.034 47.524 1.00 14.01 85 LYS A O 1
ATOM 816 N N . LEU A 1 105 ? 31.855 21.081 47.792 1.00 12.77 86 LEU A N 1
ATOM 817 C CA A LEU A 1 105 ? 31.796 22.521 47.537 0.70 12.67 86 LEU A CA 1
ATOM 818 C CA B LEU A 1 105 ? 31.829 22.515 47.522 0.30 13.27 86 LEU A CA 1
ATOM 819 C C . LEU A 1 105 ? 32.618 23.316 48.547 1.00 13.38 86 LEU A C 1
ATOM 820 O O . LEU A 1 105 ? 33.166 24.365 48.225 1.00 15.40 86 LEU A O 1
ATOM 829 N N . LYS A 1 106 ? 32.684 22.816 49.763 1.00 14.84 87 LYS A N 1
ATOM 830 C CA A LYS A 1 106 ? 33.514 23.400 50.842 0.50 14.65 87 LYS A CA 1
ATOM 831 C CA B LYS A 1 106 ? 33.435 23.573 50.756 0.50 14.65 87 LYS A CA 1
ATOM 832 C C . LYS A 1 106 ? 34.977 23.525 50.467 1.00 14.08 87 LYS A C 1
ATOM 833 O O . LYS A 1 106 ? 35.731 24.312 51.037 1.00 17.26 87 LYS A O 1
ATOM 842 N N . GLU A 1 107 ? 35.429 22.708 49.528 1.00 14.82 88 GLU A N 1
ATOM 843 C CA A GLU A 1 107 ? 36.796 22.646 49.065 0.50 13.67 88 GLU A CA 1
ATOM 844 C CA B GLU A 1 107 ? 36.824 22.716 49.107 0.50 17.01 88 GLU A CA 1
ATOM 845 C C . GLU A 1 107 ? 37.062 23.522 47.852 1.00 14.53 88 GLU A C 1
ATOM 846 O O . GLU A 1 107 ? 38.180 23.633 47.416 1.00 21.40 88 GLU A O 1
ATOM 865 N N . SER A 1 109 ? 36.717 27.019 45.404 1.00 12.37 90 SER A N 1
ATOM 866 C CA . SER A 1 109 ? 36.694 28.461 45.378 1.00 13.92 90 SER A CA 1
ATOM 867 C C . SER A 1 109 ? 35.527 28.880 44.450 1.00 16.17 90 SER A C 1
ATOM 868 O O . SER A 1 109 ? 35.716 29.413 43.361 1.00 19.70 90 SER A O 1
ATOM 871 N N . VAL A 1 110 ? 34.301 28.622 44.861 1.00 16.89 91 VAL A N 1
ATOM 872 C CA . VAL A 1 110 ? 33.159 29.013 44.060 1.00 19.19 91 VAL A CA 1
ATOM 873 C C . VAL A 1 110 ? 32.177 29.715 44.909 1.00 18.95 91 VAL A C 1
ATOM 874 O O . VAL A 1 110 ? 32.008 29.387 46.107 1.00 20.32 91 VAL A O 1
ATOM 878 N N . THR A 1 111 ? 31.552 30.703 44.269 1.00 16.72 92 THR A N 1
ATOM 879 C CA . THR A 1 111 ? 30.497 31.496 44.858 1.00 17.40 92 THR A CA 1
ATOM 880 C C . THR A 1 111 ? 29.253 31.192 44.085 1.00 15.28 92 THR A C 1
ATOM 881 O O . THR A 1 111 ? 29.154 31.481 42.881 1.00 16.56 92 THR A O 1
ATOM 885 N N . LEU A 1 112 ? 28.294 30.586 44.763 1.00 16.84 93 LEU A N 1
ATOM 886 C CA . LEU A 1 112 ? 27.016 30.271 44.156 1.00 17.11 93 LEU A CA 1
ATOM 887 C C . LEU A 1 112 ? 26.139 31.497 44.109 1.00 17.20 93 LEU A C 1
ATOM 888 O O . LEU A 1 112 ? 25.996 32.247 45.128 1.00 20.14 93 LEU A O 1
ATOM 893 N N . ILE A 1 113 ? 25.530 31.736 42.953 1.00 14.68 94 ILE A N 1
ATOM 894 C CA . ILE A 1 113 ? 24.645 32.877 42.779 1.00 15.08 94 ILE A CA 1
ATOM 895 C C . ILE A 1 113 ? 23.350 32.395 42.119 1.00 13.48 94 ILE A C 1
ATOM 896 O O . ILE A 1 113 ? 23.344 31.343 41.474 1.00 14.05 94 ILE A O 1
ATOM 901 N N . PRO A 1 114 ? 22.241 33.131 42.265 1.00 13.91 95 PRO A N 1
ATOM 902 C CA A PRO A 1 114 ? 21.011 32.630 41.661 0.50 13.46 95 PRO A CA 1
ATOM 903 C CA B PRO A 1 114 ? 21.021 32.651 41.643 0.50 14.36 95 PRO A CA 1
ATOM 904 C C . PRO A 1 114 ? 21.079 32.610 40.135 1.00 13.86 95 PRO A C 1
ATOM 905 O O . PRO A 1 114 ? 21.635 33.522 39.510 1.00 16.21 95 PRO A O 1
ATOM 912 N N A SER A 1 115 ? 20.491 31.594 39.542 0.50 12.53 96 SER A N 1
ATOM 913 N N B SER A 1 115 ? 20.498 31.541 39.604 0.50 13.82 96 SER A N 1
ATOM 914 C CA A SER A 1 115 ? 20.252 31.623 38.106 0.50 12.84 96 SER A CA 1
ATOM 915 C CA B SER A 1 115 ? 20.113 31.421 38.199 0.50 14.69 96 SER A CA 1
ATOM 916 C C A SER A 1 115 ? 19.127 32.615 37.784 0.50 12.64 96 SER A C 1
ATOM 917 C C B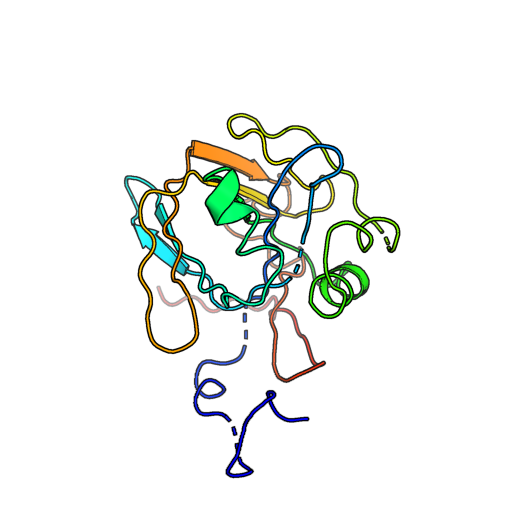 SER A 1 115 ? 18.705 31.982 38.022 0.50 17.34 96 SER A C 1
ATOM 918 O O A SER A 1 115 ? 18.413 33.094 38.688 0.50 13.74 96 SER A O 1
ATOM 919 O O B SER A 1 115 ? 17.939 32.095 38.981 0.50 19.39 96 SER A O 1
ATOM 924 N N A LYS A 1 116 ? 19.021 32.950 36.514 0.50 14.97 97 LYS A N 1
ATOM 925 N N B LYS A 1 116 ? 18.358 32.342 36.804 0.50 18.42 97 LYS A N 1
ATOM 926 C CA A LYS A 1 116 ? 17.926 33.756 36.031 0.50 15.57 97 LYS A CA 1
ATOM 927 C CA B LYS A 1 116 ? 17.117 33.061 36.579 0.50 18.44 97 LYS A CA 1
ATOM 928 C C A LYS A 1 116 ? 16.605 33.030 35.982 0.50 16.75 97 LYS A C 1
ATOM 929 C C B LYS A 1 116 ? 15.909 32.242 36.219 0.50 19.94 97 LYS A C 1
ATOM 930 O O A LYS A 1 116 ? 15.558 33.654 36.230 0.50 17.14 97 LYS A O 1
ATOM 931 O O B LYS A 1 116 ? 14.786 32.564 36.597 0.50 22.88 97 LYS A O 1
ATOM 942 N N A LYS A 1 117 ? 16.645 31.745 35.615 0.50 16.96 98 LYS A N 1
ATOM 943 N N B LYS A 1 117 ? 16.109 31.215 35.428 0.50 19.09 98 LYS A N 1
ATOM 944 C CA A LYS A 1 117 ? 15.434 30.969 35.361 0.50 16.85 98 LYS A CA 1
ATOM 945 C CA B LYS A 1 117 ? 14.988 30.391 35.027 0.50 17.89 98 LYS A CA 1
ATOM 946 C C A LYS A 1 117 ? 15.283 29.619 36.114 0.50 16.00 98 LYS A C 1
ATOM 947 C C B LYS A 1 117 ? 15.187 28.985 35.455 0.50 19.32 98 LYS A C 1
ATOM 948 O O A LYS A 1 117 ? 14.256 29.430 36.739 0.50 17.02 98 LYS A O 1
ATOM 949 O O B LYS A 1 117 ? 14.388 28.085 35.118 0.50 19.28 98 LYS A O 1
ATOM 958 N N . VAL A 1 118 ? 16.294 28.729 36.129 1.00 17.07 99 VAL A N 1
ATOM 959 C CA . VAL A 1 118 ? 16.311 27.458 36.809 1.00 16.25 99 VAL A CA 1
ATOM 960 C C . VAL A 1 118 ? 16.578 27.692 38.290 1.00 16.50 99 VAL A C 1
ATOM 961 O O . VAL A 1 118 ? 17.098 28.749 38.690 1.00 17.37 99 VAL A O 1
ATOM 965 N N . LYS A 1 119 ? 16.237 26.696 39.090 1.00 16.70 100 LYS A N 1
ATOM 966 C CA . LYS A 1 119 ? 16.502 26.744 40.533 1.00 17.05 100 LYS A CA 1
ATOM 967 C C . LYS A 1 119 ? 17.936 26.373 40.891 1.00 16.42 100 LYS A C 1
ATOM 968 O O . LYS A 1 119 ? 18.467 26.728 41.951 1.00 18.23 100 LYS A O 1
ATOM 972 N N . VAL A 1 120 ? 18.586 25.599 40.036 1.00 13.96 101 VAL A N 1
ATOM 973 C CA . VAL A 1 120 ? 19.999 25.265 40.222 1.00 12.70 101 VAL A CA 1
ATOM 974 C C . VAL A 1 120 ? 20.811 26.554 40.148 1.00 12.80 101 VAL A C 1
ATOM 975 O O . VAL A 1 120 ? 20.594 27.351 39.253 1.00 14.14 101 VAL A O 1
ATOM 979 N N . PRO A 1 121 ? 21.742 26.761 41.088 1.00 12.14 102 PRO A N 1
ATOM 980 C CA . PRO A 1 121 ? 22.535 27.986 41.023 1.00 12.31 102 PRO A CA 1
ATOM 981 C C . PRO A 1 121 ? 23.577 27.995 39.928 1.00 11.19 102 PRO A C 1
ATOM 982 O O . PRO A 1 121 ? 23.920 26.983 39.331 1.00 12.30 102 PRO A O 1
ATOM 986 N N . SER A 1 122 ? 24.032 29.214 39.659 1.00 11.28 103 SER A N 1
ATOM 987 C CA . SER A 1 122 ? 25.142 29.500 38.798 1.00 10.94 103 SER A CA 1
ATOM 988 C C . SER A 1 122 ? 26.406 29.780 39.616 1.00 11.35 103 SER A C 1
ATOM 989 O O . SER A 1 122 ? 26.358 29.955 40.834 1.00 12.67 103 SER A O 1
ATOM 992 N N . ILE A 1 123 ? 27.546 29.758 38.938 1.00 10.52 104 ILE A N 1
ATOM 993 C CA . ILE A 1 123 ? 28.849 29.998 39.580 1.00 11.90 104 ILE A CA 1
ATOM 994 C C . ILE A 1 123 ? 29.379 31.340 39.149 1.00 11.88 104 ILE A C 1
ATOM 995 O O . ILE A 1 123 ? 29.594 31.587 37.965 1.00 13.25 104 ILE A O 1
ATOM 1000 N N . GLU A 1 124 ? 29.602 32.224 40.126 1.00 13.31 105 GLU A N 1
ATOM 1001 C CA . GLU A 1 124 ? 29.958 33.591 39.789 1.00 13.90 105 GLU A CA 1
ATOM 1002 C C . GLU A 1 124 ? 31.281 33.712 39.021 1.00 14.14 105 GLU A C 1
ATOM 1003 O O . GLU A 1 124 ? 31.422 34.587 38.169 1.00 16.42 105 GLU A O 1
ATOM 1009 N N . GLU A 1 125 ? 32.244 32.859 39.385 1.00 13.91 106 GLU A N 1
ATOM 1010 C CA . GLU A 1 125 ? 33.576 32.859 38.801 1.00 14.96 106 GLU A CA 1
ATOM 1011 C C . GLU A 1 125 ? 33.626 32.294 37.382 1.00 15.33 106 GLU A C 1
ATOM 1012 O O . GLU A 1 125 ? 34.652 32.399 36.718 1.00 17.93 106 GLU A O 1
ATOM 1018 N N . ALA A 1 126 ? 32.557 31.642 36.943 1.00 12.04 107 ALA A N 1
ATOM 1019 C CA . ALA A 1 126 ? 32.554 31.027 35.623 1.00 12.83 107 ALA A CA 1
ATOM 1020 C C . ALA A 1 126 ? 32.526 32.076 34.536 1.00 12.24 107 ALA A C 1
ATOM 1021 O O . ALA A 1 126 ? 31.935 33.138 34.694 1.00 14.69 107 ALA A O 1
ATOM 1023 N N . LEU A 1 127 ? 33.071 31.709 33.377 1.00 10.73 108 LEU A N 1
ATOM 1024 C CA . LEU A 1 127 ? 33.048 32.553 32.204 1.00 10.82 108 LEU A CA 1
ATOM 1025 C C . LEU A 1 127 ? 31.631 32.679 31.630 1.00 10.98 108 LEU A C 1
ATOM 1026 O O . LEU A 1 127 ? 31.302 33.678 30.988 1.00 12.68 108 LEU A O 1
ATOM 1031 N N . ALA A 1 128 ? 30.829 31.643 31.799 1.00 10.77 109 ALA A N 1
ATOM 1032 C CA . ALA A 1 128 ? 29.437 31.609 31.371 1.00 9.37 109 ALA A CA 1
ATOM 1033 C C . ALA A 1 128 ? 28.711 30.584 32.232 1.00 9.77 109 ALA A C 1
ATOM 1034 O O . ALA A 1 128 ? 29.328 29.626 32.719 1.00 10.41 109 ALA A O 1
ATOM 1036 N N . ASN A 1 129 ? 27.405 30.762 32.347 1.00 9.95 110 ASN A N 1
ATOM 1037 C CA . ASN A 1 129 ? 26.500 29.819 32.997 1.00 9.09 110 ASN A CA 1
ATOM 1038 C C . ASN A 1 129 ? 25.293 29.658 32.110 1.00 10.17 110 ASN A C 1
ATOM 1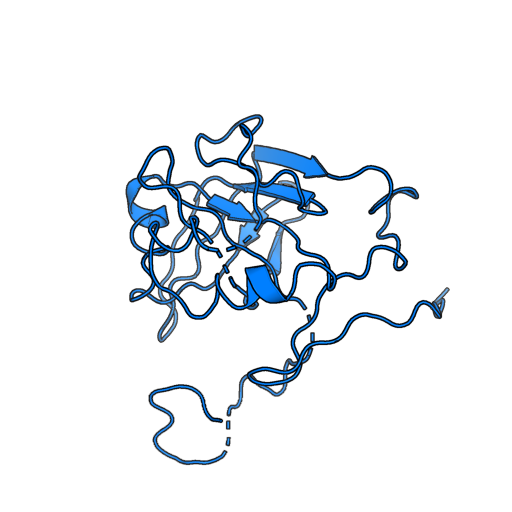039 O O . ASN A 1 129 ? 24.581 30.627 31.842 1.00 11.76 110 ASN A O 1
ATOM 1044 N N . ILE A 1 130 ? 25.071 28.427 31.643 1.00 9.26 111 ILE A N 1
ATOM 1045 C CA . ILE A 1 130 ? 24.011 28.102 30.704 1.00 9.66 111 ILE A CA 1
ATOM 1046 C C . ILE A 1 130 ? 22.960 27.261 31.436 1.00 10.11 111 ILE A C 1
ATOM 1047 O O . ILE A 1 130 ? 23.251 26.155 31.910 1.00 10.66 111 ILE A O 1
ATOM 1052 N N . GLU A 1 131 ? 21.750 27.809 31.545 1.00 10.10 112 GLU A N 1
ATOM 1053 C CA . GLU A 1 131 ? 20.693 27.241 32.384 1.00 10.72 112 GLU A CA 1
ATOM 1054 C C . GLU A 1 131 ? 19.812 26.327 31.572 1.00 10.00 112 GLU A C 1
ATOM 1055 O O . GLU A 1 131 ? 19.246 26.760 30.565 1.00 11.59 112 GLU A O 1
ATOM 1061 N N . CYS A 1 132 ? 19.667 25.068 32.017 1.00 10.52 113 CYS A N 1
ATOM 1062 C CA . CYS A 1 132 ? 19.041 24.034 31.216 1.00 11.16 113 CYS A CA 1
ATOM 1063 C C . CYS A 1 132 ? 17.926 23.295 31.933 1.00 11.96 113 CYS A C 1
ATOM 1064 O O . CYS A 1 132 ? 18.068 22.946 33.118 1.00 12.13 113 CYS A O 1
ATOM 1067 N N . ARG A 1 133 ? 16.862 23.036 31.177 1.00 11.95 114 ARG A N 1
ATOM 1068 C CA A ARG A 1 133 ? 15.778 22.182 31.644 0.70 12.46 114 ARG A CA 1
ATOM 1069 C CA B ARG A 1 133 ? 15.752 22.206 31.624 0.30 14.33 114 ARG A CA 1
ATOM 1070 C C . ARG A 1 133 ? 15.770 20.888 30.844 1.00 12.18 114 ARG A C 1
ATOM 1071 O O . ARG A 1 133 ? 15.789 20.900 29.624 1.00 12.14 114 ARG A O 1
ATOM 1086 N N . VAL A 1 134 ? 15.756 19.776 31.548 1.00 12.03 115 VAL A N 1
ATOM 1087 C CA . VAL A 1 134 ? 15.815 18.488 30.894 1.00 11.13 115 VAL A CA 1
ATOM 1088 C C . VAL A 1 134 ? 14.594 18.227 30.045 1.00 11.29 115 VAL A C 1
ATOM 1089 O O . VAL A 1 134 ? 13.455 18.298 30.553 1.00 15.17 115 VAL A O 1
ATOM 1093 N N . ILE A 1 135 ? 14.819 17.922 28.762 1.00 12.05 116 ILE A N 1
ATOM 1094 C CA . ILE A 1 135 ? 13.773 17.500 27.857 1.00 12.30 116 ILE A CA 1
ATOM 1095 C C . ILE A 1 135 ? 13.864 16.053 27.383 1.00 13.40 116 ILE A C 1
ATOM 1096 O O . ILE A 1 135 ? 12.880 15.510 26.836 1.00 16.50 116 ILE A O 1
ATOM 1101 N N . ASP A 1 136 ? 14.996 15.409 27.604 1.00 13.16 117 ASP A N 1
ATOM 1102 C CA . ASP A 1 136 ? 15.159 14.002 27.273 1.00 12.88 117 ASP A CA 1
ATOM 1103 C C . ASP A 1 136 ? 16.318 13.426 28.083 1.00 11.92 117 ASP A C 1
ATOM 1104 O O . ASP A 1 136 ? 17.217 14.153 28.508 1.00 12.81 117 ASP A O 1
ATOM 1109 N N A ALA A 1 137 ? 16.228 12.122 28.313 0.50 13.55 118 ALA A N 1
ATOM 1110 N N B ALA A 1 137 ? 16.389 12.095 28.192 0.50 11.04 118 ALA A N 1
ATOM 1111 C CA A ALA A 1 137 ? 17.271 11.338 28.915 0.50 12.66 118 ALA A CA 1
ATOM 1112 C CA B ALA A 1 137 ? 17.405 11.450 29.027 0.50 12.80 118 ALA A CA 1
ATOM 1113 C C A ALA A 1 137 ? 17.233 10.001 28.207 0.50 11.89 118 ALA A C 1
ATOM 1114 C C B ALA A 1 137 ? 17.664 9.969 28.699 0.50 13.37 118 ALA A C 1
ATOM 1115 O O A ALA A 1 137 ? 16.250 9.290 28.168 0.50 14.05 118 ALA A O 1
ATOM 1116 O O B ALA A 1 137 ? 17.426 9.087 29.546 0.50 15.88 118 ALA A O 1
ATOM 1119 N N . ARG A 1 138 ? 18.311 9.714 27.554 1.00 14.11 119 ARG A N 1
ATOM 1120 C CA A ARG A 1 138 ? 18.512 8.427 26.851 0.50 12.40 119 ARG A CA 1
ATOM 1121 C CA B ARG A 1 138 ? 18.373 8.387 26.983 0.50 14.44 119 ARG A CA 1
ATOM 1122 C C . ARG A 1 138 ? 19.696 7.699 27.387 1.00 12.69 119 ARG A C 1
ATOM 1123 O O . ARG A 1 138 ? 20.719 8.325 27.604 1.00 15.75 119 ARG A O 1
ATOM 1138 N N . SER A 1 139 ? 19.629 6.384 27.530 1.00 12.63 120 SER A N 1
ATOM 1139 C CA A SER A 1 139 ? 20.750 5.572 27.965 0.50 12.51 120 SER A CA 1
ATOM 1140 C CA B SER A 1 139 ? 20.730 5.595 27.975 0.50 13.15 120 SER A CA 1
ATOM 1141 C C . SER A 1 139 ? 21.481 5.076 26.741 1.00 13.31 120 SER A C 1
ATOM 1142 O O . SER A 1 139 ? 20.887 4.359 25.905 1.00 16.55 120 SER A O 1
ATOM 1147 N N . TYR A 1 140 ? 22.760 5.411 26.634 1.00 12.44 121 TYR A N 1
ATOM 1148 C CA . TYR A 1 140 ? 23.633 4.904 25.577 1.00 11.76 121 TYR A CA 1
ATOM 1149 C C . TYR A 1 140 ? 24.809 4.311 26.277 1.00 11.68 121 TYR A C 1
ATOM 1150 O O . TYR A 1 140 ? 25.610 5.028 26.915 1.00 13.00 121 TYR A O 1
ATOM 1159 N N . GLY A 1 141 ? 24.951 2.987 26.204 1.00 12.78 122 GLY A N 1
ATOM 1160 C CA . GLY A 1 141 ? 26.050 2.355 26.862 1.00 11.75 122 GLY A CA 1
ATOM 1161 C C . GLY A 1 141 ? 26.072 2.714 28.339 1.00 12.28 122 GLY A C 1
ATOM 1162 O O . GLY A 1 141 ? 25.051 2.557 29.051 1.00 14.76 122 GLY A O 1
ATOM 1163 N N . ASP A 1 142 ? 27.234 3.144 28.809 1.00 12.34 123 ASP A N 1
ATOM 1164 C CA . ASP A 1 142 ? 27.454 3.353 30.220 1.00 12.46 123 ASP A CA 1
ATOM 1165 C C . ASP A 1 142 ? 27.152 4.758 30.741 1.00 11.69 123 ASP A C 1
ATOM 1166 O O . ASP A 1 142 ? 27.481 5.051 31.900 1.00 12.99 123 ASP A O 1
ATOM 1171 N N . HIS A 1 143 ? 26.540 5.612 29.903 1.00 11.07 124 HIS A N 1
ATOM 1172 C CA . HIS A 1 143 ? 26.118 6.926 30.345 1.00 9.33 124 HIS A CA 1
ATOM 1173 C C . HIS A 1 143 ? 24.685 7.232 29.946 1.00 9.66 124 HIS A C 1
ATOM 1174 O O . HIS A 1 143 ? 24.134 6.634 29.000 1.00 11.85 124 HIS A O 1
ATOM 1181 N N . THR A 1 144 ? 24.045 8.157 30.676 1.00 9.92 125 THR A N 1
ATOM 1182 C CA . THR A 1 144 ? 22.791 8.811 30.275 1.00 10.13 125 THR A CA 1
ATOM 1183 C C . THR A 1 144 ? 23.129 10.092 29.534 1.00 9.65 125 THR A C 1
ATOM 1184 O O . THR A 1 144 ? 23.915 10.884 30.039 1.00 11.49 125 THR A O 1
ATOM 1188 N N . PHE A 1 145 ? 22.508 10.325 28.398 1.00 9.67 126 PHE A N 1
ATOM 1189 C CA . PHE A 1 145 ? 22.661 11.576 27.656 1.00 9.42 126 PHE A CA 1
ATOM 1190 C C . PHE A 1 145 ? 21.466 12.438 28.039 1.00 9.89 126 PHE A C 1
ATOM 1191 O O . PHE A 1 145 ? 20.315 12.190 27.633 1.00 13.06 126 PHE A O 1
ATOM 1199 N N . PHE A 1 146 ? 21.727 13.419 28.906 1.00 9.10 127 PHE A N 1
ATOM 1200 C CA . PHE A 1 146 ? 20.708 14.383 29.318 1.00 9.00 127 PHE A CA 1
ATOM 1201 C C . PHE A 1 146 ? 20.673 15.541 28.308 1.00 9.69 127 PHE A C 1
ATOM 1202 O O . PHE A 1 146 ? 21.711 16.202 28.087 1.00 11.84 127 PHE A O 1
ATOM 1210 N N . VAL A 1 147 ? 19.498 15.762 27.735 1.00 9.91 128 VAL A N 1
ATOM 1211 C CA . VAL A 1 147 ? 19.294 16.819 26.754 1.00 9.22 128 VAL A CA 1
ATOM 1212 C C . VAL A 1 147 ? 18.525 17.927 27.436 1.00 10.27 128 VAL A C 1
ATOM 1213 O O . VAL A 1 147 ? 17.469 17.686 28.050 1.00 11.88 128 VAL A O 1
ATOM 1217 N N . GLY A 1 148 ? 19.080 19.120 27.371 1.00 10.58 129 GLY A N 1
ATOM 1218 C CA . GLY A 1 148 ? 18.561 20.275 28.086 1.00 11.55 129 GLY A CA 1
ATOM 1219 C C . GLY A 1 148 ? 18.232 21.421 27.162 1.00 10.48 129 GLY A C 1
ATOM 1220 O O . GLY A 1 148 ? 19.073 21.912 26.412 1.00 11.29 129 GLY A O 1
ATOM 1221 N N . GLU A 1 149 ? 16.984 21.897 27.232 1.00 11.20 130 GLU A N 1
ATOM 1222 C CA . GLU A 1 149 ? 16.622 23.119 26.562 1.00 11.90 130 GLU A CA 1
ATOM 1223 C C . GLU A 1 149 ? 17.196 24.290 27.362 1.00 10.69 130 GLU A C 1
ATOM 1224 O O . GLU A 1 149 ? 17.038 24.350 28.585 1.00 12.38 130 GLU A O 1
ATOM 1230 N N . VAL A 1 150 ? 17.847 25.216 26.684 1.00 10.09 131 VAL A N 1
ATOM 1231 C CA . VAL A 1 150 ? 18.467 26.357 27.366 1.00 10.14 131 VAL A CA 1
ATOM 1232 C C . VAL A 1 150 ? 17.395 27.409 27.613 1.00 12.33 131 VAL A C 1
ATOM 1233 O O . VAL A 1 150 ? 16.772 27.931 26.666 1.00 14.31 131 VAL A O 1
ATOM 1237 N N . VAL A 1 151 ? 17.182 27.740 28.884 1.00 12.01 132 VAL A N 1
ATOM 1238 C CA . VAL A 1 151 ? 16.106 28.670 29.286 1.00 13.50 132 VAL A CA 1
ATOM 1239 C C . VAL A 1 151 ? 16.656 29.984 29.822 1.00 13.40 132 VAL A C 1
ATOM 1240 O O . VAL A 1 151 ? 15.909 30.889 30.109 1.00 15.27 132 VAL A O 1
ATOM 1244 N N . GLY A 1 152 ? 17.964 30.067 29.982 1.00 11.60 133 GLY A N 1
ATOM 1245 C CA . GLY A 1 152 ? 18.624 31.307 30.372 1.00 12.10 133 GLY A CA 1
ATOM 1246 C C . GLY A 1 152 ? 20.120 31.151 30.298 1.00 10.39 133 GLY A C 1
ATOM 1247 O O . GLY A 1 152 ? 20.641 30.035 30.224 1.00 10.92 133 GLY A O 1
ATOM 1248 N N . TYR A 1 153 ? 20.808 32.268 30.326 1.00 10.85 134 TYR A N 1
ATOM 1249 C CA . TYR A 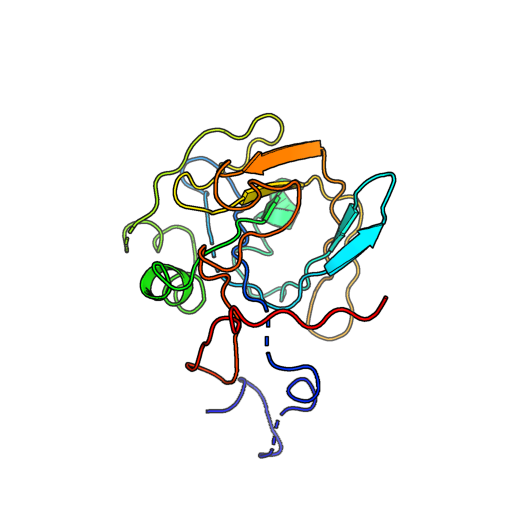1 153 ? 22.243 32.245 30.461 1.00 10.30 134 TYR A CA 1
ATOM 1250 C C . TYR A 1 153 ? 22.791 33.572 30.906 1.00 11.72 134 TYR A C 1
ATOM 1251 O O . TYR A 1 153 ? 22.187 34.623 30.678 1.00 12.29 134 TYR A O 1
ATOM 1260 N N . THR A 1 154 ? 23.938 33.491 31.560 1.00 11.56 135 THR A N 1
ATOM 1261 C CA . THR A 1 154 ? 24.732 34.669 31.896 1.00 11.42 135 THR A CA 1
ATOM 1262 C C . THR A 1 154 ? 26.179 34.410 31.498 1.00 11.60 135 THR A C 1
ATOM 1263 O O . THR A 1 154 ? 26.578 33.263 31.310 1.00 11.65 135 THR A O 1
ATOM 1267 N N . TYR A 1 155 ? 26.973 35.458 31.396 1.00 11.56 136 TYR A N 1
ATOM 1268 C CA . TYR A 1 155 ? 28.362 35.345 31.060 1.00 12.02 136 TYR A CA 1
ATOM 1269 C C . TYR A 1 155 ? 29.119 36.593 31.453 1.00 12.03 136 TYR A C 1
ATOM 1270 O O . TYR A 1 155 ? 28.558 37.693 31.621 1.00 13.66 136 TYR A O 1
ATOM 1279 N N . LYS A 1 156 ? 30.439 36.423 31.570 1.00 13.50 137 LYS A N 1
ATOM 1280 C CA . LYS A 1 156 ? 31.360 37.530 31.799 1.00 13.60 137 LYS A CA 1
ATOM 1281 C C . LYS A 1 156 ? 31.564 38.271 30.491 1.00 13.94 137 LYS A C 1
ATOM 1282 O O . LYS A 1 156 ? 32.027 37.694 29.493 1.00 14.80 137 LYS A O 1
ATOM 1288 N N . ASP A 1 157 ? 31.221 39.569 30.478 1.00 16.85 138 ASP A N 1
ATOM 1289 C CA A ASP A 1 157 ? 31.290 40.391 29.271 0.50 17.41 138 ASP A CA 1
ATOM 1290 C CA B ASP A 1 157 ? 31.247 40.306 29.222 0.50 16.94 138 ASP A CA 1
ATOM 1291 C C . ASP A 1 157 ? 32.610 40.204 28.544 1.00 16.72 138 ASP A C 1
ATOM 1292 O O . ASP A 1 157 ? 32.658 39.993 27.331 1.00 19.10 138 ASP A O 1
ATOM 1301 N N . TYR A 1 158 ? 33.714 40.296 29.285 1.00 16.72 139 TYR A N 1
ATOM 1302 C CA . TYR A 1 158 ? 35.022 40.280 28.642 1.00 17.40 139 TYR A CA 1
ATOM 1303 C C . TYR A 1 158 ? 35.339 38.998 27.951 1.00 15.87 139 TYR A C 1
ATOM 1304 O O . TYR A 1 158 ? 36.060 39.001 26.987 1.00 17.62 139 TYR A O 1
ATOM 1313 N N . ALA A 1 159 ? 34.798 37.890 28.453 1.00 14.51 140 ALA A N 1
ATOM 1314 C CA . ALA A 1 159 ? 35.068 36.567 27.880 1.00 14.03 140 ALA A CA 1
ATOM 1315 C C . ALA A 1 159 ? 34.462 36.364 26.515 1.00 12.76 140 ALA A C 1
ATOM 1316 O O . ALA A 1 159 ? 34.881 35.457 25.785 1.00 12.63 140 ALA A O 1
ATOM 1318 N N . PHE A 1 160 ? 33.465 37.193 26.168 1.00 13.00 141 PHE A N 1
ATOM 1319 C CA . PHE A 1 160 ? 32.773 37.105 24.888 1.00 13.12 141 PHE A CA 1
ATOM 1320 C C . PHE A 1 160 ? 32.608 38.499 24.249 1.00 16.20 141 PHE A C 1
ATOM 1321 O O . PHE A 1 160 ? 31.647 38.775 23.544 1.00 18.12 141 PHE A O 1
ATOM 1329 N N A GLU A 1 161 ? 33.586 39.353 24.540 0.50 17.92 142 GLU A N 1
ATOM 1330 N N B GLU A 1 161 ? 33.615 39.346 24.381 0.50 17.56 142 GLU A N 1
ATOM 1331 C CA A GLU A 1 161 ? 33.501 40.804 24.324 0.50 20.29 142 GLU A CA 1
ATOM 1332 C CA B GLU A 1 161 ? 33.525 40.682 23.764 0.50 20.46 142 GLU A CA 1
ATOM 1333 C C A GLU A 1 161 ? 33.102 41.154 22.905 0.50 21.51 142 GLU A C 1
ATOM 1334 C C B GLU A 1 161 ? 33.401 40.597 22.245 0.50 19.67 142 GLU A C 1
ATOM 1335 O O A GLU A 1 161 ? 32.377 42.126 22.692 0.50 21.94 142 GLU A O 1
ATOM 1336 O O B GLU A 1 161 ? 33.953 39.700 21.591 0.50 19.20 142 GLU A O 1
ATOM 1347 N N A LYS A 1 162 ? 33.581 40.395 21.932 0.50 22.28 143 LYS A N 1
ATOM 1348 N N B LYS A 1 162 ? 32.615 41.526 21.696 0.50 20.51 143 LYS A N 1
ATOM 1349 C CA A LYS A 1 162 ? 33.332 40.753 20.533 0.50 23.28 143 LYS A CA 1
ATOM 1350 C CA B LYS A 1 162 ? 32.325 41.598 20.268 0.50 22.14 143 LYS A CA 1
ATOM 1351 C C A LYS A 1 162 ? 32.197 39.938 19.869 0.50 22.91 143 LYS A C 1
ATOM 1352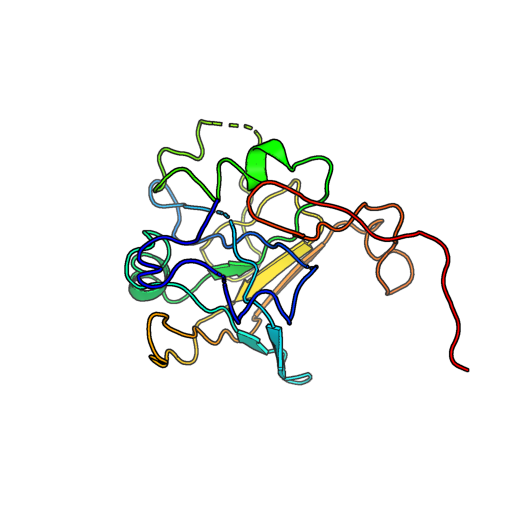 C C B LYS A 1 162 ? 31.598 40.364 19.770 0.50 23.58 143 LYS A C 1
ATOM 1353 O O A LYS A 1 162 ? 32.234 39.736 18.652 0.50 21.01 143 LYS A O 1
ATOM 1354 O O B LYS A 1 162 ? 31.333 40.232 18.582 0.50 24.86 143 LYS A O 1
ATOM 1357 N N . GLY A 1 163 ? 31.217 39.474 20.674 1.00 23.84 144 GLY A N 1
ATOM 1358 C CA . GLY A 1 163 ? 30.252 38.496 20.262 1.00 20.73 144 GLY A CA 1
ATOM 1359 C C . GLY A 1 163 ? 30.861 37.175 19.850 1.00 20.88 144 GLY A C 1
ATOM 1360 O O . GLY A 1 163 ? 30.248 36.414 19.122 1.00 21.43 144 GLY A O 1
ATOM 1361 N N . LYS A 1 164 ? 32.045 36.882 20.381 1.00 18.90 145 LYS A N 1
ATOM 1362 C CA . LYS A 1 164 ? 32.720 35.612 20.162 1.00 19.46 145 LYS A CA 1
ATOM 1363 C C . LYS A 1 164 ? 33.651 35.413 21.324 1.00 14.39 145 LYS A C 1
ATOM 1364 O O . LYS A 1 164 ? 33.949 36.350 22.056 1.00 15.10 145 LYS A O 1
ATOM 1369 N N . PRO A 1 165 ? 34.129 34.189 21.509 1.00 13.96 146 PRO A N 1
ATOM 1370 C CA . PRO A 1 165 ? 35.050 33.967 22.606 1.00 12.37 146 PRO A CA 1
ATOM 1371 C C . PRO A 1 165 ? 36.310 34.784 22.524 1.00 14.16 146 PRO A C 1
ATOM 1372 O O . PRO A 1 165 ? 36.896 34.943 21.452 1.00 17.09 146 PRO A O 1
ATOM 1376 N N . ASN A 1 166 ? 36.696 35.324 23.657 1.00 13.10 147 ASN A N 1
ATOM 1377 C CA . ASN A 1 166 ? 37.937 36.082 23.819 1.00 13.71 147 ASN A CA 1
ATOM 1378 C C . ASN A 1 166 ? 38.981 35.111 24.321 1.00 14.01 147 ASN A C 1
ATOM 1379 O O . ASN A 1 166 ? 38.918 34.656 25.474 1.00 14.15 147 ASN A O 1
ATOM 1384 N N . LEU A 1 167 ? 39.923 34.744 23.455 1.00 13.71 148 LEU A N 1
ATOM 1385 C CA . LEU A 1 167 ? 40.885 33.696 23.789 1.00 13.42 148 LEU A CA 1
ATOM 1386 C C . LEU A 1 167 ? 41.763 34.024 25.003 1.00 13.32 148 LEU A C 1
ATOM 1387 O O . LEU A 1 167 ? 42.335 33.128 25.627 1.00 14.96 148 LEU A O 1
ATOM 1392 N N . LYS A 1 168 ? 41.896 35.312 25.327 1.00 13.80 149 LYS A N 1
ATOM 1393 C CA A LYS A 1 168 ? 42.581 35.775 26.520 0.50 13.87 149 LYS A CA 1
ATOM 1394 C CA B LYS A 1 168 ? 42.655 35.663 26.508 0.50 15.18 149 LYS A CA 1
ATOM 1395 C C . LYS A 1 168 ? 41.962 35.236 27.801 1.00 14.64 149 LYS A C 1
ATOM 1396 O O . LYS A 1 168 ? 42.602 35.240 28.854 1.00 17.03 149 LYS A O 1
ATOM 1407 N N . ALA A 1 169 ? 40.679 34.810 27.736 1.00 14.33 150 ALA A N 1
ATOM 1408 C CA . ALA A 1 169 ? 39.974 34.292 28.925 1.00 13.56 150 ALA A CA 1
ATOM 1409 C C . ALA A 1 169 ? 40.426 32.897 29.389 1.00 12.73 150 ALA A C 1
ATOM 1410 O O . ALA A 1 169 ? 40.003 32.443 30.440 1.00 15.29 150 ALA A O 1
ATOM 1412 N N . LYS A 1 170 ? 41.244 32.205 28.595 1.00 11.49 151 LYS A N 1
ATOM 1413 C CA . LYS A 1 170 ? 41.846 30.938 28.980 1.00 12.13 151 LYS A CA 1
ATOM 1414 C C . LYS A 1 170 ? 40.800 29.816 29.150 1.00 10.43 151 LYS A C 1
ATOM 1415 O O . LYS A 1 170 ? 40.725 29.117 30.139 1.00 12.41 151 LYS A O 1
ATOM 1421 N N . PHE A 1 171 ? 40.014 29.607 28.111 1.00 11.18 152 PHE A N 1
ATOM 1422 C CA . PHE A 1 171 ? 39.047 28.507 28.073 1.00 10.11 152 PHE A CA 1
ATOM 1423 C C . PHE A 1 171 ? 39.767 27.169 28.287 1.00 9.54 152 PHE A C 1
ATOM 1424 O O . PHE A 1 171 ? 40.867 26.962 27.787 1.00 10.82 152 PHE A O 1
ATOM 1432 N N . LEU A 1 172 ? 39.160 26.252 29.032 1.00 9.73 153 LEU A N 1
ATOM 1433 C CA . LEU A 1 172 ? 39.837 25.055 29.463 1.00 9.11 153 LEU A CA 1
ATOM 1434 C C . LEU A 1 172 ? 39.565 23.872 28.542 1.00 8.67 153 LEU A C 1
ATOM 1435 O O . LEU A 1 172 ? 38.411 23.603 28.156 1.00 9.09 153 LEU A O 1
ATOM 1440 N N . ALA A 1 173 ? 40.633 23.133 28.220 1.00 9.13 154 ALA A N 1
ATOM 1441 C CA . ALA A 1 173 ? 40.573 21.871 27.525 1.00 9.05 154 ALA A CA 1
ATOM 1442 C C . ALA A 1 173 ? 41.363 20.803 28.256 1.00 9.38 154 ALA A C 1
ATOM 1443 O O . ALA A 1 173 ? 42.313 21.072 28.982 1.00 11.20 154 ALA A O 1
ATOM 1445 N N . HIS A 1 174 ? 40.974 19.569 28.005 1.00 10.04 155 HIS A N 1
ATOM 1446 C CA . HIS A 1 174 ? 41.469 18.378 28.678 1.00 9.89 155 HIS A CA 1
ATOM 1447 C C . HIS A 1 174 ? 42.220 17.532 27.641 1.00 10.69 155 HIS A C 1
ATOM 1448 O O . HIS A 1 174 ? 41.656 17.214 26.589 1.00 10.31 155 HIS A O 1
ATOM 1455 N N . VAL A 1 175 ? 43.462 17.176 27.947 1.00 11.53 156 VAL A N 1
ATOM 1456 C CA . VAL A 1 175 ? 44.278 16.384 27.038 1.00 12.12 156 VAL A CA 1
ATOM 1457 C C . VAL A 1 175 ? 44.276 14.911 27.386 1.00 12.52 156 VAL A C 1
ATOM 1458 O O . VAL A 1 175 ? 44.039 14.057 26.510 1.00 17.22 156 VAL A O 1
ATOM 1462 N N A SER A 1 176 ? 44.660 14.607 28.623 0.50 13.40 157 SER A N 1
ATOM 1463 N N B SER A 1 176 ? 44.376 14.609 28.673 0.50 15.06 157 SER A N 1
ATOM 1464 C CA A SER A 1 176 ? 44.694 13.257 29.172 0.50 14.38 157 SER A CA 1
ATOM 1465 C CA B SER A 1 176 ? 44.345 13.240 29.158 0.50 19.36 157 SER A CA 1
ATOM 1466 C C A SER A 1 176 ? 44.284 13.362 30.620 0.50 11.80 157 SER A C 1
ATOM 1467 C C B SER A 1 176 ? 44.441 13.260 30.676 0.50 19.67 157 SER A C 1
ATOM 1468 O O A SER A 1 176 ? 43.972 14.432 31.116 0.50 10.58 157 SER A O 1
ATOM 1469 O O B SER A 1 176 ? 45.103 14.118 31.233 0.50 22.08 157 SER A O 1
ATOM 1474 N N A TRP A 1 177 ? 44.311 12.239 31.315 0.50 15.28 158 TRP A N 1
ATOM 1475 N N B TRP A 1 177 ? 43.782 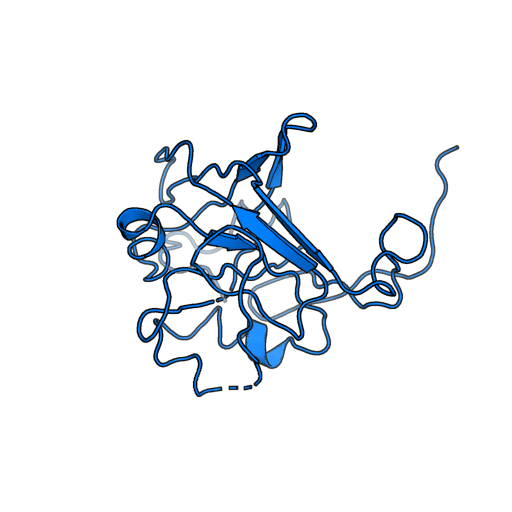12.303 31.326 0.50 20.62 158 TRP A N 1
ATOM 1476 C CA A TRP A 1 177 ? 43.770 12.174 32.662 0.50 18.76 158 TRP A CA 1
ATOM 1477 C CA B TRP A 1 177 ? 43.703 12.192 32.786 0.50 21.84 158 TRP A CA 1
ATOM 1478 C C A TRP A 1 177 ? 43.854 13.474 33.507 0.50 18.54 158 TRP A C 1
ATOM 1479 C C B TRP A 1 177 ? 43.851 13.531 33.508 0.50 20.44 158 TRP A C 1
ATOM 1480 O O A TRP A 1 177 ? 42.821 14.121 33.768 0.50 18.20 158 TRP A O 1
ATOM 1481 O O B TRP A 1 177 ? 42.876 14.281 33.669 0.50 21.33 158 TRP A O 1
ATOM 1502 N N . SER A 1 178 ? 45.058 13.842 33.943 1.00 17.70 159 SER A N 1
ATOM 1503 C CA . SER A 1 178 ? 45.300 15.018 34.775 1.00 16.51 159 SER A CA 1
ATOM 1504 C C . SER A 1 178 ? 45.972 16.178 34.018 1.00 15.22 159 SER A C 1
ATOM 1505 O O . SER A 1 178 ? 46.404 17.135 34.628 1.00 17.02 159 SER A O 1
ATOM 1508 N N . GLU A 1 179 ? 45.982 16.138 32.684 1.00 14.20 160 GLU A N 1
ATOM 1509 C CA A GLU A 1 179 ? 46.648 17.148 31.883 0.50 13.95 160 GLU A CA 1
ATOM 1510 C CA B GLU A 1 179 ? 46.661 17.143 31.860 0.50 14.30 160 GLU A CA 1
ATOM 1511 C C . GLU A 1 179 ? 45.648 18.011 31.112 1.00 11.83 160 GLU A C 1
ATOM 1512 O O . GLU A 1 179 ? 44.773 17.484 30.427 1.00 12.38 160 GLU A O 1
ATOM 1523 N N . PHE A 1 180 ? 45.826 19.332 31.236 1.00 11.09 161 PHE A N 1
ATOM 1524 C CA . PHE A 1 180 ? 44.937 20.332 30.678 1.00 9.79 161 PHE A CA 1
ATOM 1525 C C . PHE A 1 180 ? 45.720 21.378 29.927 1.00 10.83 161 PHE A C 1
ATOM 1526 O O . PHE A 1 180 ? 46.918 21.566 30.182 1.00 14.10 161 PHE A O 1
ATOM 1534 N N . VAL A 1 181 ? 45.031 22.070 29.030 1.00 11.63 162 VAL A N 1
ATOM 1535 C CA A VAL A 1 181 ? 45.632 23.139 28.240 0.70 11.94 162 VAL A CA 1
ATOM 1536 C CA B VAL A 1 181 ? 45.618 23.063 28.156 0.30 12.19 162 VAL A CA 1
ATOM 1537 C C . VAL A 1 181 ? 44.590 24.162 27.908 1.00 11.69 162 VAL A C 1
ATOM 1538 O O . VAL A 1 181 ? 43.390 23.952 28.110 1.00 11.61 162 VAL A O 1
ATOM 1545 N N . THR A 1 182 ? 45.050 25.308 27.422 1.00 12.57 163 THR A N 1
ATOM 1546 C CA . THR A 1 182 ? 44.159 26.252 26.778 1.00 11.56 163 THR A CA 1
ATOM 1547 C C . THR A 1 182 ? 44.543 26.420 25.297 1.00 11.16 163 THR A C 1
ATOM 1548 O O . THR A 1 182 ? 45.345 25.671 24.774 1.00 12.11 163 THR A O 1
ATOM 1552 N N . PHE A 1 183 ? 43.892 27.358 24.651 1.00 12.42 164 PHE A N 1
ATOM 1553 C CA . PHE A 1 183 ? 44.076 27.640 23.238 1.00 12.66 164 PHE A CA 1
ATOM 1554 C C . PHE A 1 183 ? 45.207 28.586 22.982 1.00 14.44 164 PHE A C 1
ATOM 1555 O O . PHE A 1 183 ? 45.517 29.442 23.804 1.00 15.95 164 PHE A O 1
ATOM 1563 N N . SER A 1 184 ? 45.806 28.437 21.826 1.00 13.58 165 SER A N 1
ATOM 1564 C CA . SER A 1 184 ? 46.629 29.500 21.272 1.00 14.60 165 SER A CA 1
ATOM 1565 C C . SER A 1 184 ? 45.794 30.732 21.022 1.00 17.43 165 SER A C 1
ATOM 1566 O O . SER A 1 184 ? 44.607 30.641 20.752 1.00 20.07 165 SER A O 1
ATOM 1569 N N . GLU A 1 185 ? 46.414 31.918 21.098 1.00 17.72 166 GLU A N 1
ATOM 1570 C CA A GLU A 1 185 ? 45.736 33.150 20.756 0.50 18.90 166 GLU A CA 1
ATOM 1571 C CA B GLU A 1 185 ? 45.734 33.156 20.761 0.50 18.70 166 GLU A CA 1
ATOM 1572 C C . GLU A 1 185 ? 45.897 33.495 19.289 1.00 19.43 166 GLU A C 1
ATOM 1573 O O . GLU A 1 185 ? 45.299 34.483 18.830 1.00 21.56 166 GLU A O 1
ATOM 1584 N N . LYS A 1 186 ? 46.676 32.684 18.561 1.00 17.32 167 LYS A N 1
ATOM 1585 C CA A LYS A 1 186 ? 46.917 32.899 17.109 0.50 16.93 167 LYS A CA 1
ATOM 1586 C CA B LYS A 1 186 ? 46.882 32.972 17.133 0.50 18.88 167 LYS A CA 1
ATOM 1587 C C . LYS A 1 186 ? 45.748 32.380 16.294 1.00 17.62 167 LYS A C 1
ATOM 1588 O O . LYS A 1 186 ? 45.589 31.155 16.177 1.00 22.24 167 LYS A O 1
ATOM 1593 N N . VAL A 1 187 ? 44.956 33.286 15.755 1.00 18.13 168 VAL A N 1
ATOM 1594 C CA . VAL A 1 187 ? 43.758 32.933 15.007 1.00 17.28 168 VAL A CA 1
ATOM 1595 C C . VAL A 1 187 ? 44.122 32.779 13.527 1.00 18.21 168 VAL A C 1
ATOM 1596 O O . VAL A 1 187 ? 44.846 33.599 12.920 1.00 19.96 168 VAL A O 1
ATOM 1600 N N . HIS A 1 188 ? 43.582 31.719 12.946 1.00 14.93 169 HIS A N 1
ATOM 1601 C CA . HIS A 1 188 ? 43.688 31.418 11.541 1.00 15.04 169 HIS A CA 1
ATOM 1602 C C . HIS A 1 188 ? 42.345 31.665 10.874 1.00 14.46 169 HIS A C 1
ATOM 1603 O O . HIS A 1 188 ? 41.328 31.109 11.295 1.00 16.83 169 HIS A O 1
ATOM 1610 N N . LYS A 1 189 ? 42.331 32.460 9.808 1.00 16.46 170 LYS A N 1
ATOM 1611 C CA . LYS A 1 189 ? 41.119 32.822 9.133 1.00 18.32 170 LYS A CA 1
ATOM 1612 C C . LYS A 1 189 ? 40.963 31.903 7.937 1.00 18.82 170 LYS A C 1
ATOM 1613 O O . LYS A 1 189 ? 41.899 31.670 7.164 1.00 21.26 170 LYS A O 1
ATOM 1617 N N . ALA A 1 190 ? 39.769 31.365 7.770 1.00 17.37 171 ALA A N 1
ATOM 1618 C CA . ALA A 1 190 ? 39.473 30.494 6.654 1.00 18.39 171 ALA A CA 1
ATOM 1619 C C . ALA A 1 190 ? 38.943 31.290 5.463 1.00 21.42 171 ALA A C 1
ATOM 1620 O O . ALA A 1 190 ? 38.888 30.745 4.367 1.00 26.03 171 ALA A O 1
ATOM 1622 N N . GLU A 1 191 ? 38.465 32.502 5.695 1.00 25.19 172 GLU A N 1
ATOM 1623 C CA A GLU A 1 191 ? 37.878 33.352 4.649 0.50 28.95 172 GLU A CA 1
ATOM 1624 C CA B GLU A 1 191 ? 38.063 33.352 4.566 0.50 29.14 172 GLU A CA 1
ATOM 1625 C C . GLU A 1 191 ? 38.242 34.814 4.920 1.00 32.51 172 GLU A C 1
ATOM 1626 O O . GLU A 1 191 ? 38.630 35.134 6.058 1.00 34.69 172 GLU A O 1
#

CATH classification: 2.30.110.10

Secondary structure (DSSP, 8-state):
---TT--S---GGGGG----BEEEB--GGG-B--B--EEEEETTTTEEEEEE-TTSHHHHHHHHHSEEEEEE-BGGGHHHHHHHTTS-SGGGGG----EE--SSSSSPEETTSSEEEEEEEEEEEEETTEEEEEEEEEEEEE-GGGGTTSS--GGG-B-EEEETTEEE---S------

InterPro domains:
  IPR002563 Flavin reductase like domain [PF01613] (8-139)
  IPR002563 Flavin reductase like domain [SM00903] (5-156)
  IPR012349 FMN-binding split barrel [G3DSA:2.30.110.10] (1-163)
  IPR052174 Flavoredoxin [PTHR43567] (3-167)